Protein AF-A0A023B7B2-F1 (afdb_monomer)

Foldseek 3Di:
DDDDDDDDDDDDPDDPDDDLVVVVVVVVVVVVVVVVVVVVPPDDDDPPPPPPPVPPPVQLVVLLVLLVVVCVVVVVCVPDDSVNSSVLSVQQVVLLVVLLSVCVVVVNSVCSSVLSNCSSDQAEAEDEPDPVCPDPVNLVVSLVVQVSNLSSQCSRNVNPDQGYKYDYDPDRDIDGRDRDSVVSCVSPVD

Solvent-accessible surface area (backbone atoms only — not comparable to full-atom values): 11577 Å² total; per-residue (Å²): 138,84,85,82,82,81,82,82,80,82,75,82,86,73,88,90,76,86,57,70,66,57,54,52,51,49,52,53,47,50,54,51,53,52,55,55,54,58,69,70,58,83,81,75,81,92,72,84,72,76,78,72,58,96,53,55,67,73,48,41,51,54,46,38,52,53,44,50,49,51,32,62,78,66,69,35,57,90,83,43,50,72,70,57,45,50,54,49,31,69,70,32,53,83,29,44,65,58,39,37,52,52,23,47,77,71,76,41,45,88,47,37,67,61,61,58,46,52,78,81,50,89,66,70,46,80,39,79,70,49,83,88,40,73,45,67,70,52,45,52,52,51,46,50,54,53,48,52,53,40,52,50,46,29,35,54,44,77,67,71,48,81,34,44,28,40,39,37,73,82,48,95,54,70,49,70,55,40,79,50,73,65,51,49,52,65,70,65,74,114

Sequence (190 aa):
MKFFRKKSTKVPVAAQRCDSHAVVLEQNAHYRAKIQAMQSLGGCKQVETEVVNPFTDSLRHRLFEALWSAVKENHLERFYNGERVEQLVEKHAPFYPAVQSLCRAWNVEHLTSDFFKLVLYDVVFLCSDGPTMATEERIDDAKASIQYLMEVRKQIYGGSAGGVKVRFVNSSYEHDNMQTSQDVECLFAK

Organism: Gregarina niphandrodes (NCBI:txid110365)

Radius of gyration: 22.96 Å; Cα contacts 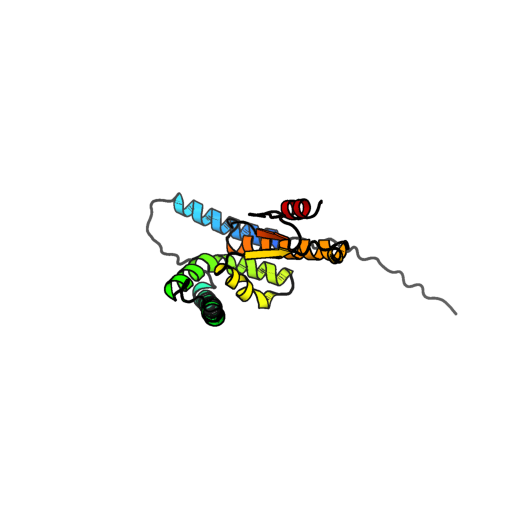(8 Å, |Δi|>4): 140; chains: 1; bounding box: 38×74×69 Å

Structure (mmCIF, N/CA/C/O backbone):
data_AF-A0A023B7B2-F1
#
_entry.id   AF-A0A023B7B2-F1
#
loop_
_atom_site.group_PDB
_atom_site.id
_atom_site.type_symbol
_atom_site.label_atom_id
_atom_site.label_alt_id
_atom_site.label_comp_id
_atom_site.label_asym_id
_atom_site.label_entity_id
_atom_site.label_seq_id
_atom_site.pdbx_PDB_ins_code
_atom_site.Cartn_x
_atom_site.Cartn_y
_atom_site.Cartn_z
_atom_site.occupancy
_atom_site.B_iso_or_equiv
_atom_site.auth_seq_id
_atom_site.auth_comp_id
_atom_site.auth_asym_id
_atom_site.auth_atom_id
_atom_site.pdbx_PDB_model_num
ATOM 1 N N . MET A 1 1 ? 15.330 59.376 -28.183 1.00 39.50 1 MET A N 1
ATOM 2 C CA . MET A 1 1 ? 14.800 58.162 -27.521 1.00 39.50 1 MET A CA 1
ATOM 3 C C . MET A 1 1 ? 15.824 57.674 -26.504 1.00 39.50 1 MET A C 1
ATOM 5 O O . MET A 1 1 ? 16.928 57.338 -26.904 1.00 39.50 1 MET A O 1
ATOM 9 N N . LYS A 1 2 ? 15.523 57.731 -25.199 1.00 34.56 2 LYS A N 1
ATOM 10 C CA . LYS A 1 2 ? 16.427 57.283 -24.122 1.00 34.56 2 LYS A CA 1
ATOM 11 C C . LYS A 1 2 ? 15.886 55.979 -23.527 1.00 34.56 2 LYS A C 1
ATOM 13 O O . LYS A 1 2 ? 14.752 55.944 -23.061 1.00 34.56 2 LYS A O 1
ATOM 18 N N . PHE A 1 3 ? 16.698 54.928 -23.582 1.00 31.75 3 PHE A N 1
AT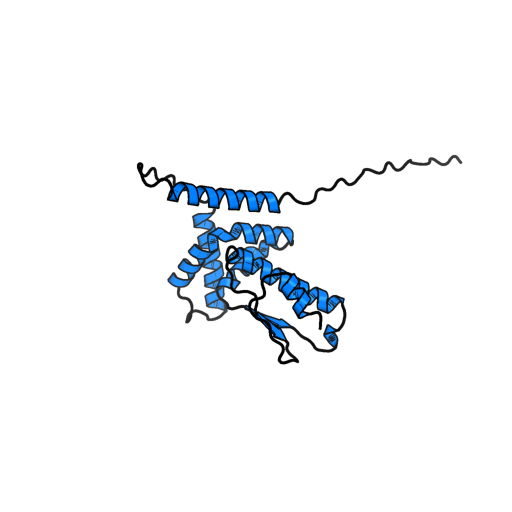OM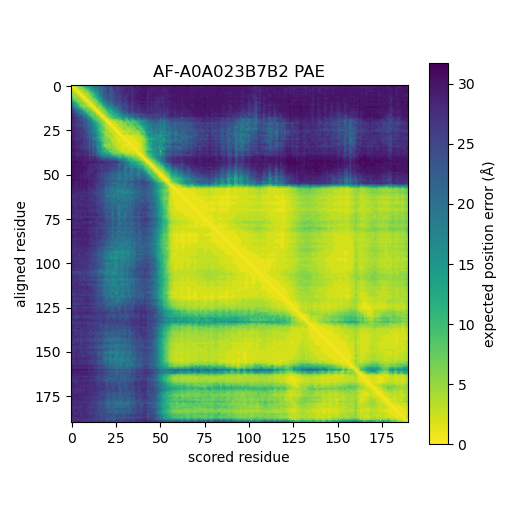 19 C CA . PHE A 1 3 ? 16.429 53.603 -23.025 1.00 31.75 3 PHE A CA 1
ATOM 20 C C . PHE A 1 3 ? 16.524 53.627 -21.491 1.00 31.75 3 PHE A C 1
ATOM 22 O O . PHE A 1 3 ? 17.558 54.014 -20.947 1.00 31.75 3 PHE A O 1
ATOM 29 N N . PHE A 1 4 ? 15.486 53.163 -20.790 1.00 39.69 4 PHE A N 1
ATOM 30 C CA . PHE A 1 4 ? 15.562 52.840 -19.362 1.00 39.69 4 PHE A CA 1
ATOM 31 C C . PHE A 1 4 ? 15.930 51.362 -19.185 1.00 39.69 4 PHE A C 1
ATOM 33 O O . PHE A 1 4 ? 15.159 50.461 -19.507 1.00 39.69 4 PHE A O 1
ATOM 40 N N . ARG A 1 5 ? 17.131 51.120 -18.654 1.00 37.28 5 ARG A N 1
ATOM 41 C CA . ARG A 1 5 ? 17.643 49.808 -18.237 1.00 37.28 5 ARG A CA 1
ATOM 42 C C . ARG A 1 5 ? 17.129 49.529 -16.814 1.00 37.28 5 ARG A C 1
ATOM 44 O O . ARG A 1 5 ? 17.620 50.138 -15.866 1.00 37.28 5 ARG A O 1
ATOM 51 N N . LYS A 1 6 ? 16.151 48.633 -16.634 1.00 40.88 6 LYS A N 1
ATOM 52 C CA . LYS A 1 6 ? 15.801 48.105 -15.298 1.00 40.88 6 LYS A CA 1
ATOM 53 C C . LYS A 1 6 ? 16.894 47.125 -14.857 1.00 40.88 6 LYS A C 1
ATOM 55 O O . LYS A 1 6 ? 17.156 46.140 -15.541 1.00 40.88 6 LYS A O 1
ATOM 60 N N . LYS A 1 7 ? 17.545 47.401 -13.724 1.00 37.12 7 LYS A N 1
ATOM 61 C CA . LYS A 1 7 ? 18.436 46.448 -13.049 1.00 37.12 7 LYS A CA 1
ATOM 62 C C . LYS A 1 7 ? 17.573 45.361 -12.402 1.00 37.12 7 LYS A C 1
ATOM 64 O O . LYS A 1 7 ? 16.762 45.663 -11.535 1.00 37.12 7 LYS A O 1
ATOM 69 N N . SER A 1 8 ? 17.752 44.117 -12.840 1.00 38.91 8 SER A N 1
ATOM 70 C CA . SER A 1 8 ? 17.185 42.925 -12.209 1.00 38.91 8 SER A CA 1
ATOM 71 C C . SER A 1 8 ? 18.006 42.582 -10.967 1.00 38.91 8 SER A C 1
ATOM 73 O O . SER A 1 8 ? 19.112 42.054 -11.076 1.00 38.91 8 SER A O 1
ATOM 75 N N . THR A 1 9 ? 17.491 42.898 -9.783 1.00 36.03 9 THR A N 1
ATOM 76 C CA . THR A 1 9 ? 18.008 42.376 -8.515 1.00 36.03 9 THR A CA 1
ATOM 77 C C . THR A 1 9 ? 17.632 40.901 -8.403 1.00 36.03 9 THR A C 1
ATOM 79 O O . THR A 1 9 ? 16.460 40.565 -8.258 1.00 36.03 9 THR A O 1
ATOM 82 N N . LYS A 1 10 ? 18.632 40.016 -8.501 1.00 36.25 10 LYS A N 1
ATOM 83 C CA . LYS A 1 10 ? 18.503 38.603 -8.130 1.00 36.25 10 LYS A CA 1
ATOM 84 C C . LYS A 1 10 ? 18.195 38.528 -6.632 1.00 36.25 10 LYS A C 1
ATOM 86 O O . LYS A 1 10 ? 19.008 38.974 -5.828 1.00 36.25 10 LYS A O 1
ATOM 91 N N . VAL A 1 11 ? 17.048 37.960 -6.276 1.00 38.47 11 VAL A N 1
ATOM 92 C CA . VAL A 1 11 ? 16.793 37.463 -4.920 1.00 38.47 11 VAL A CA 1
ATOM 93 C C . VAL A 1 11 ? 17.391 36.054 -4.850 1.00 38.47 11 VAL A C 1
ATOM 95 O O . VAL A 1 11 ? 17.115 35.253 -5.747 1.00 38.47 11 VAL A O 1
ATOM 98 N N . PRO A 1 12 ? 18.236 35.729 -3.859 1.00 34.47 12 PRO A N 1
ATOM 99 C CA . PRO A 1 12 ? 18.695 34.363 -3.671 1.00 34.47 12 PRO A CA 1
ATOM 100 C C . PRO A 1 12 ? 17.528 33.511 -3.158 1.00 34.47 12 PRO A C 1
ATOM 102 O O . PRO A 1 12 ? 16.941 33.808 -2.119 1.00 34.47 12 PRO A O 1
ATOM 105 N N . VAL A 1 13 ? 17.196 32.450 -3.895 1.00 37.78 13 VAL A N 1
ATOM 106 C CA . VAL A 1 13 ? 16.314 31.372 -3.431 1.00 37.78 13 VAL A CA 1
ATOM 107 C C . VAL A 1 13 ? 17.108 30.581 -2.395 1.00 37.78 13 VAL A C 1
ATOM 109 O O . VAL A 1 13 ? 17.877 29.682 -2.731 1.00 37.78 13 VAL A O 1
ATOM 112 N N . ALA A 1 14 ? 17.000 30.997 -1.135 1.00 34.41 14 ALA A N 1
ATOM 113 C CA . ALA A 1 14 ? 17.497 30.229 -0.009 1.00 34.41 14 ALA A CA 1
ATOM 114 C C . ALA A 1 14 ? 16.617 28.986 0.166 1.00 34.41 14 ALA A C 1
ATOM 116 O O . ALA A 1 14 ? 15.391 29.047 0.083 1.00 34.41 14 ALA A O 1
ATOM 117 N N . ALA A 1 15 ? 17.288 27.856 0.358 1.00 41.66 15 ALA A N 1
ATOM 118 C CA . ALA A 1 15 ? 16.719 26.541 0.560 1.00 41.66 15 ALA A CA 1
ATOM 119 C C . ALA A 1 15 ? 15.640 26.541 1.652 1.00 41.66 15 ALA A C 1
ATOM 121 O O . ALA A 1 15 ? 15.927 26.751 2.825 1.00 41.66 15 ALA A O 1
ATOM 122 N N . GLN A 1 16 ? 14.409 26.235 1.255 1.00 39.19 16 GLN A N 1
ATOM 123 C CA . GLN A 1 16 ? 13.332 25.849 2.158 1.00 39.19 16 GLN A CA 1
ATOM 124 C C . GLN A 1 16 ? 12.989 24.395 1.832 1.00 39.19 16 GLN A C 1
ATOM 126 O O . GLN A 1 16 ? 11.983 24.073 1.207 1.00 39.19 16 GLN A O 1
ATOM 131 N N . ARG A 1 17 ? 13.940 23.512 2.144 1.00 40.72 17 ARG A N 1
ATOM 132 C CA . ARG A 1 17 ? 13.806 22.061 2.027 1.00 40.72 17 ARG A CA 1
ATOM 133 C C . ARG A 1 17 ? 14.048 21.475 3.414 1.00 40.72 17 ARG A C 1
ATOM 135 O O . ARG A 1 17 ? 15.100 21.720 3.991 1.00 40.72 17 ARG A O 1
ATOM 142 N N . CYS A 1 18 ? 13.085 20.665 3.849 1.00 45.22 18 CYS A N 1
ATOM 143 C CA . CYS A 1 18 ? 13.176 19.682 4.930 1.00 45.22 18 CYS A CA 1
ATOM 144 C C . CYS A 1 18 ? 13.019 20.180 6.377 1.00 45.22 18 CYS A C 1
ATOM 146 O O . CYS A 1 18 ? 13.986 20.178 7.120 1.00 45.22 18 CYS A O 1
ATOM 148 N N . ASP A 1 19 ? 11.771 20.403 6.808 1.00 45.69 19 ASP A N 1
ATOM 149 C CA . ASP A 1 19 ? 11.395 20.307 8.236 1.00 45.69 19 ASP A CA 1
ATOM 150 C C . ASP A 1 19 ? 10.280 19.274 8.498 1.00 45.69 19 ASP A C 1
ATOM 152 O O . ASP A 1 19 ? 10.139 18.761 9.603 1.00 45.69 19 ASP A O 1
ATOM 156 N N . SER A 1 20 ? 9.515 18.867 7.481 1.00 45.34 20 SER A N 1
ATOM 157 C CA . SER A 1 20 ? 8.349 17.981 7.649 1.00 45.34 20 SER A CA 1
ATOM 158 C C . SER A 1 20 ? 8.723 16.581 8.150 1.00 45.34 20 SER A C 1
ATOM 160 O O . SER A 1 20 ? 8.032 16.007 8.985 1.00 45.34 20 SER A O 1
ATOM 162 N N . HIS A 1 21 ? 9.838 16.031 7.663 1.00 40.94 21 HIS A N 1
ATOM 163 C CA . HIS A 1 21 ? 10.322 14.708 8.064 1.00 40.94 21 HIS A CA 1
ATOM 164 C C . HIS A 1 21 ? 10.965 14.731 9.459 1.00 40.94 21 HIS A C 1
ATOM 166 O O . HIS A 1 21 ? 10.815 13.776 10.217 1.00 40.94 21 HIS A O 1
ATOM 172 N N . ALA A 1 22 ? 11.624 15.838 9.823 1.00 42.00 22 ALA A N 1
ATOM 173 C CA . ALA A 1 22 ? 12.188 16.033 11.157 1.00 42.00 22 ALA A CA 1
ATOM 174 C C . ALA A 1 22 ? 11.076 16.113 12.211 1.00 42.00 22 ALA A C 1
ATOM 176 O O . ALA A 1 22 ? 11.133 15.391 13.198 1.00 42.00 22 ALA A O 1
ATOM 177 N N . VAL A 1 23 ? 10.009 16.872 11.937 1.00 46.53 23 VAL A N 1
ATOM 178 C CA . VAL A 1 23 ? 8.846 16.993 12.833 1.00 46.53 23 VAL A CA 1
ATOM 179 C C . VAL A 1 23 ? 8.128 15.649 13.029 1.00 46.53 23 VAL A C 1
ATOM 181 O O . VAL A 1 23 ? 7.758 15.303 14.149 1.00 46.53 23 VAL A O 1
ATOM 184 N N . VAL A 1 24 ? 7.973 14.847 11.968 1.00 49.16 24 VAL A N 1
ATOM 185 C CA . VAL A 1 24 ? 7.343 13.513 12.052 1.00 49.16 24 VAL A CA 1
ATOM 186 C C . VAL A 1 24 ? 8.222 12.519 12.818 1.00 49.16 24 VAL A C 1
ATOM 188 O O . VAL A 1 24 ? 7.719 11.744 13.633 1.00 49.16 24 VAL A O 1
ATOM 191 N N . LEU A 1 25 ? 9.538 12.536 12.592 1.00 43.88 25 LEU A N 1
ATOM 192 C CA . LEU A 1 25 ? 10.478 11.704 13.344 1.00 43.88 25 LEU A CA 1
ATOM 193 C C . LEU A 1 25 ? 10.543 12.109 14.818 1.00 43.88 25 LEU A C 1
ATOM 195 O O . LEU A 1 25 ? 10.600 11.232 15.675 1.00 43.88 25 LEU A O 1
ATOM 199 N N . GLU A 1 26 ? 10.490 13.406 15.116 1.00 51.97 26 GLU A N 1
ATOM 200 C CA . GLU A 1 26 ? 10.530 13.941 16.476 1.00 51.97 26 GLU A CA 1
ATOM 201 C C . GLU A 1 26 ? 9.247 13.612 17.249 1.00 51.97 26 GLU A C 1
ATOM 203 O O . GLU A 1 26 ? 9.322 13.144 18.385 1.00 51.97 26 GLU A O 1
ATOM 208 N N . GLN A 1 27 ? 8.073 13.719 16.617 1.00 50.91 27 GLN A N 1
ATOM 209 C CA . GLN A 1 27 ? 6.813 13.263 17.211 1.00 50.91 27 GLN A CA 1
ATOM 210 C C . GLN A 1 27 ? 6.828 11.751 17.466 1.00 50.91 27 GLN A C 1
ATOM 212 O O . GLN A 1 27 ? 6.514 11.306 18.569 1.00 50.91 27 GLN A O 1
ATOM 217 N N . ASN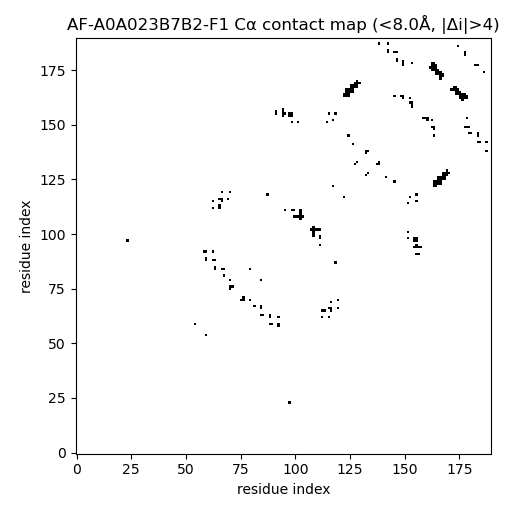 A 1 28 ? 7.281 10.947 16.500 1.00 55.50 28 ASN A N 1
ATOM 218 C CA . ASN A 1 28 ? 7.391 9.496 16.669 1.00 55.50 28 ASN A CA 1
ATOM 219 C C . ASN A 1 28 ? 8.410 9.098 17.751 1.00 55.50 28 ASN A C 1
ATOM 221 O O . ASN A 1 28 ? 8.173 8.152 18.506 1.00 55.50 28 ASN A O 1
ATOM 225 N N . ALA A 1 29 ? 9.526 9.820 17.862 1.00 53.66 29 ALA A N 1
ATOM 226 C CA . ALA A 1 29 ? 10.521 9.625 18.911 1.00 53.66 29 ALA A CA 1
ATOM 227 C C . ALA A 1 29 ? 9.973 10.022 20.289 1.00 53.66 29 ALA A C 1
ATOM 229 O O . ALA A 1 29 ? 10.172 9.286 21.255 1.00 53.66 29 ALA A O 1
ATOM 230 N N . HIS A 1 30 ? 9.217 11.119 20.370 1.00 53.91 30 HIS A N 1
ATOM 231 C CA . HIS A 1 30 ? 8.539 11.551 21.589 1.00 53.91 30 HIS A CA 1
ATOM 232 C C . HIS A 1 30 ? 7.549 10.490 22.088 1.00 53.91 30 HIS A C 1
ATOM 234 O O . HIS A 1 30 ? 7.568 10.130 23.268 1.00 53.91 30 HIS A O 1
ATOM 240 N N . TYR A 1 31 ? 6.742 9.913 21.191 1.00 55.66 31 TYR A N 1
ATOM 241 C CA . TYR A 1 31 ? 5.819 8.835 21.552 1.00 55.66 31 TYR A CA 1
ATOM 242 C C . TYR A 1 31 ? 6.555 7.574 22.026 1.00 55.66 31 TYR A C 1
ATOM 244 O O . TYR A 1 31 ? 6.176 6.994 23.043 1.00 55.66 31 TYR A O 1
ATOM 252 N N . ARG A 1 32 ? 7.649 7.183 21.360 1.00 62.34 32 ARG A N 1
ATOM 253 C CA . ARG A 1 32 ? 8.467 6.023 21.762 1.00 62.34 32 ARG A CA 1
ATOM 254 C C . ARG A 1 32 ? 9.136 6.220 23.124 1.00 62.34 32 ARG A C 1
ATOM 256 O O . ARG A 1 32 ? 9.050 5.332 23.968 1.00 62.34 32 ARG A O 1
ATOM 263 N N . ALA A 1 33 ? 9.739 7.384 23.363 1.00 63.28 33 ALA A N 1
ATOM 264 C CA . ALA A 1 33 ? 10.395 7.707 24.630 1.00 63.28 33 ALA A CA 1
ATOM 265 C C . ALA A 1 33 ? 9.401 7.727 25.800 1.00 63.28 33 ALA A C 1
ATOM 267 O O . ALA A 1 33 ? 9.701 7.224 26.882 1.00 63.28 33 ALA A O 1
ATOM 268 N N . LYS A 1 34 ? 8.185 8.239 25.573 1.00 58.28 34 LYS A N 1
ATOM 269 C CA . LYS A 1 34 ? 7.120 8.256 26.582 1.00 58.28 34 LYS A CA 1
ATOM 270 C C . LYS A 1 34 ? 6.655 6.843 26.949 1.00 58.28 34 LYS A C 1
ATOM 272 O O . LYS A 1 34 ? 6.487 6.553 28.128 1.00 58.28 34 LYS A O 1
ATOM 277 N N . ILE A 1 35 ? 6.513 5.948 25.968 1.00 57.44 35 ILE A N 1
ATOM 278 C CA . ILE A 1 35 ? 6.166 4.532 26.198 1.00 57.44 35 ILE A CA 1
ATOM 279 C C . ILE A 1 35 ? 7.258 3.828 27.015 1.00 57.44 35 ILE A C 1
ATOM 281 O O . ILE A 1 35 ? 6.958 3.131 27.982 1.00 57.44 35 ILE A O 1
ATOM 285 N N . GLN A 1 36 ? 8.525 4.062 26.674 1.00 64.25 36 GLN A N 1
ATOM 286 C CA . GLN A 1 36 ? 9.669 3.432 27.334 1.00 64.25 36 GLN A CA 1
ATOM 287 C C . GLN A 1 36 ? 9.877 3.944 28.773 1.00 64.25 36 GLN A C 1
ATOM 289 O O . GLN A 1 36 ? 10.217 3.165 29.661 1.00 64.25 36 GLN A O 1
ATOM 294 N N . ALA A 1 37 ? 9.600 5.229 29.028 1.00 60.25 37 ALA A N 1
ATOM 295 C CA . ALA A 1 37 ? 9.638 5.828 30.364 1.00 60.25 37 ALA A CA 1
ATOM 296 C C . ALA A 1 37 ? 8.499 5.340 31.280 1.00 60.25 37 ALA A C 1
ATOM 298 O O . ALA A 1 37 ? 8.678 5.226 32.489 1.00 60.25 37 ALA A O 1
ATOM 299 N N . MET A 1 38 ? 7.332 5.013 30.719 1.00 53.59 38 MET A N 1
ATOM 300 C CA . MET A 1 38 ? 6.225 4.432 31.490 1.00 53.59 38 MET A CA 1
ATOM 301 C C . MET A 1 38 ? 6.482 2.964 31.856 1.00 53.59 38 MET A C 1
ATOM 303 O O . MET A 1 38 ? 6.051 2.514 32.912 1.00 53.59 38 MET A O 1
ATOM 307 N N . GLN A 1 39 ? 7.225 2.228 31.025 1.00 56.75 39 GLN A N 1
ATOM 308 C CA . GLN A 1 39 ? 7.601 0.836 31.297 1.00 56.75 39 GLN A CA 1
ATOM 309 C C . GLN A 1 39 ? 8.701 0.702 32.363 1.00 56.75 39 GLN A C 1
ATOM 311 O O . GLN A 1 39 ? 8.793 -0.341 33.007 1.00 56.75 39 GLN A O 1
ATOM 316 N N . SER A 1 40 ? 9.517 1.741 32.580 1.00 52.50 40 SER A N 1
ATOM 317 C CA . SER A 1 40 ? 10.570 1.753 33.607 1.00 52.50 40 SER A CA 1
ATOM 318 C C . SER A 1 40 ? 10.111 2.286 34.971 1.00 52.50 40 SER A C 1
ATOM 320 O O . SER A 1 40 ? 10.774 2.035 35.976 1.00 52.50 40 SER A O 1
ATOM 322 N N . LEU A 1 41 ? 8.961 2.965 35.040 1.00 49.81 41 LEU A N 1
ATOM 323 C CA . LEU A 1 41 ? 8.360 3.492 36.272 1.00 49.81 41 LEU A CA 1
ATOM 324 C C . LEU A 1 41 ? 7.256 2.561 36.796 1.00 49.81 41 LEU A C 1
ATOM 326 O O . LEU A 1 41 ? 6.104 2.947 36.994 1.00 49.81 41 LEU A O 1
ATOM 330 N N . GLY A 1 42 ? 7.624 1.305 37.042 1.00 50.88 42 GLY A N 1
ATOM 331 C CA . GLY A 1 42 ? 6.797 0.363 37.787 1.00 50.88 42 GLY A CA 1
ATOM 332 C C . GLY A 1 42 ? 6.704 0.764 39.260 1.00 50.88 42 GLY A C 1
ATOM 333 O O . GLY A 1 42 ? 7.486 0.290 40.077 1.00 50.88 42 GLY A O 1
ATOM 334 N N . GLY A 1 43 ? 5.739 1.625 39.596 1.00 48.22 43 GLY A N 1
ATOM 335 C CA . GLY A 1 43 ? 5.286 1.811 40.975 1.00 48.22 43 GLY A CA 1
ATOM 336 C C . GLY A 1 43 ? 4.985 3.248 41.386 1.00 48.22 43 GLY A C 1
ATOM 337 O O . GLY A 1 43 ? 5.741 3.816 42.160 1.00 48.22 43 GLY A O 1
ATOM 338 N N . CYS A 1 44 ? 3.855 3.817 40.952 1.00 32.00 44 CYS A N 1
ATOM 339 C CA . CYS A 1 44 ? 3.027 4.684 41.803 1.00 32.00 44 CYS A CA 1
ATOM 340 C C . CYS A 1 44 ? 1.711 5.040 41.097 1.00 32.00 44 CYS A C 1
ATOM 342 O O . CYS A 1 44 ? 1.736 5.495 39.963 1.00 32.00 44 CYS A O 1
ATOM 344 N N . LYS A 1 45 ? 0.592 4.812 41.801 1.00 38.94 45 LYS A N 1
ATOM 345 C CA . LYS A 1 45 ? -0.799 5.251 41.564 1.00 38.94 45 LYS A CA 1
ATOM 346 C C . LYS A 1 45 ? -1.195 5.613 40.123 1.00 38.94 45 LYS A C 1
ATOM 348 O O . LYS A 1 45 ? -0.832 6.665 39.608 1.00 38.94 45 LYS A O 1
ATOM 353 N N . GLN A 1 46 ? -2.068 4.775 39.561 1.00 35.75 46 GLN A N 1
ATOM 354 C CA . GLN A 1 46 ? -2.834 5.036 38.344 1.00 35.75 46 GLN A CA 1
ATOM 355 C C . GLN A 1 46 ? -3.577 6.375 38.457 1.00 35.75 46 GLN A C 1
ATOM 357 O O . GLN A 1 46 ? -4.646 6.469 39.053 1.00 35.75 46 GLN A O 1
ATOM 362 N N . VAL A 1 47 ? -2.988 7.422 37.892 1.00 39.28 47 VAL A N 1
ATOM 363 C CA . VAL A 1 47 ? -3.744 8.536 37.338 1.00 39.28 47 VAL A CA 1
ATOM 364 C C . VAL A 1 47 ? -3.880 8.174 35.870 1.00 39.28 47 VAL A C 1
ATOM 366 O O . VAL A 1 47 ? -2.919 8.317 35.112 1.00 39.28 47 VAL A O 1
ATOM 369 N N . GLU A 1 48 ? -5.033 7.620 35.495 1.00 40.31 48 GLU A N 1
ATOM 370 C CA . GLU A 1 48 ? -5.438 7.474 34.097 1.00 40.31 48 GLU A CA 1
ATOM 371 C C . GLU A 1 48 ? -5.492 8.875 33.484 1.00 40.31 48 GLU A C 1
ATOM 373 O O . GLU A 1 48 ? -6.513 9.553 33.455 1.00 40.31 48 GLU A O 1
ATOM 378 N N . THR A 1 49 ? -4.341 9.359 33.032 1.00 39.72 49 THR A N 1
ATOM 379 C CA . THR A 1 49 ? -4.314 10.371 31.992 1.00 39.72 49 THR A CA 1
ATOM 380 C C . THR A 1 49 ? -4.643 9.607 30.727 1.00 39.72 49 THR A C 1
ATOM 382 O O . THR A 1 49 ? -3.754 9.030 30.101 1.00 39.72 49 THR A O 1
ATOM 385 N N . GLU A 1 50 ? -5.937 9.536 30.398 1.00 42.47 50 GLU A N 1
ATOM 386 C CA . GLU A 1 50 ? -6.379 9.166 29.059 1.00 42.47 50 GLU A CA 1
ATOM 387 C C . GLU A 1 50 ? -5.567 10.015 28.081 1.00 42.47 50 GLU A C 1
ATOM 389 O O . GLU A 1 50 ? -5.758 11.225 27.936 1.00 42.47 50 GLU A O 1
ATOM 394 N N . VAL A 1 51 ? -4.590 9.384 27.434 1.00 44.19 51 VAL A N 1
ATOM 395 C CA . VAL A 1 51 ? -3.969 9.930 26.239 1.00 44.19 51 VAL A CA 1
ATOM 396 C C . VAL A 1 51 ? -5.048 9.804 25.173 1.00 44.19 51 VAL A C 1
ATOM 398 O O . VAL A 1 51 ? -5.064 8.849 24.401 1.00 44.19 51 VAL A O 1
ATOM 401 N N . VAL A 1 52 ? -6.004 10.733 25.187 1.00 44.84 52 VAL A N 1
ATOM 402 C CA . VAL A 1 52 ? -7.004 10.861 24.136 1.00 44.84 52 VAL A CA 1
ATOM 403 C C . VAL A 1 52 ? -6.223 11.262 22.896 1.00 44.84 52 VAL A C 1
ATOM 405 O O . VAL A 1 52 ? -5.866 12.424 22.702 1.00 44.84 52 VAL A O 1
ATOM 408 N N . ASN A 1 53 ? -5.855 10.271 22.087 1.00 52.22 53 ASN A N 1
ATOM 409 C CA . ASN A 1 53 ? -5.373 10.531 20.745 1.00 52.22 53 ASN A CA 1
ATOM 410 C C . ASN A 1 53 ? -6.523 11.288 20.048 1.00 52.22 53 ASN A C 1
ATOM 412 O O . ASN A 1 53 ? -7.620 10.749 19.950 1.00 52.22 53 ASN A O 1
ATOM 416 N N . PRO A 1 54 ? -6.324 12.544 19.612 1.00 46.88 54 PRO A N 1
ATOM 417 C CA . PRO A 1 54 ? -7.414 13.454 19.235 1.00 46.88 54 PRO A CA 1
ATOM 418 C C . PRO A 1 54 ? -8.211 13.003 17.999 1.00 46.88 54 PRO A C 1
ATOM 420 O O . PRO A 1 54 ? -9.141 13.682 17.569 1.00 46.88 54 PRO A O 1
ATOM 423 N N . PHE A 1 55 ? -7.852 11.858 17.423 1.00 55.88 55 PHE A N 1
ATOM 424 C CA . PHE A 1 55 ? -8.489 11.253 16.267 1.00 55.88 55 PHE A CA 1
ATOM 425 C C . PHE A 1 55 ? -9.272 9.980 16.592 1.00 55.88 55 PHE A C 1
ATOM 427 O O . PHE A 1 55 ? -9.832 9.388 15.680 1.00 55.88 55 PHE A O 1
ATOM 434 N N . THR A 1 56 ? -9.327 9.529 17.844 1.00 64.06 56 THR A N 1
ATOM 435 C CA . THR A 1 56 ? -9.595 8.121 18.149 1.00 64.06 56 THR A CA 1
ATOM 436 C C . THR A 1 56 ? -10.926 7.585 17.644 1.00 64.06 56 THR A C 1
ATOM 438 O O . THR A 1 56 ? -10.913 6.631 16.877 1.00 64.06 56 THR A O 1
ATOM 441 N N . ASP A 1 57 ? -12.068 8.189 17.954 1.00 72.44 57 ASP A N 1
ATOM 442 C CA . ASP A 1 57 ? -13.334 7.510 17.629 1.00 72.44 57 ASP A CA 1
ATOM 443 C C . ASP A 1 57 ? -13.830 7.808 16.212 1.00 72.44 57 ASP A C 1
ATOM 445 O O . ASP A 1 57 ? -14.248 6.904 15.489 1.00 72.44 57 ASP A O 1
ATOM 449 N N . SER A 1 58 ? -13.687 9.052 15.747 1.00 85.75 58 SER A N 1
ATOM 450 C CA . SER A 1 58 ? -14.136 9.437 14.403 1.00 85.75 58 SER A CA 1
ATOM 451 C C . SER A 1 58 ? -13.230 8.908 13.289 1.00 85.75 58 SER A C 1
ATOM 453 O O . SER A 1 58 ? -13.703 8.634 12.186 1.00 85.75 58 SER A O 1
ATOM 455 N N . LEU A 1 59 ? -11.921 8.762 13.528 1.00 89.00 59 LEU A N 1
ATOM 456 C CA . LEU A 1 59 ? -11.020 8.147 12.554 1.00 89.00 59 LEU A CA 1
ATOM 457 C C . LEU A 1 59 ? -11.236 6.644 12.489 1.00 89.00 59 LEU A C 1
ATOM 459 O O . LEU A 1 59 ? -11.328 6.110 11.388 1.00 89.00 59 LEU A O 1
ATOM 463 N N . ARG A 1 60 ? -11.314 5.974 13.644 1.00 91.25 60 ARG A N 1
ATOM 464 C CA . ARG A 1 60 ? -11.521 4.526 13.683 1.00 91.25 60 ARG A CA 1
ATOM 465 C C . ARG A 1 60 ? -12.829 4.139 13.029 1.00 91.25 60 ARG A C 1
ATOM 467 O O . ARG A 1 60 ? -12.824 3.239 12.202 1.00 91.25 60 ARG A O 1
ATOM 474 N N . HIS A 1 61 ? -13.900 4.881 13.296 1.00 92.31 61 HIS A N 1
ATOM 475 C CA . HIS A 1 61 ? -15.166 4.662 12.611 1.00 92.31 61 HIS A CA 1
ATOM 476 C C . HIS A 1 61 ? -15.031 4.830 11.088 1.00 92.31 61 HIS A C 1
ATOM 478 O O . HIS A 1 61 ? -15.403 3.934 10.340 1.00 92.31 61 HIS A O 1
ATOM 484 N N . ARG A 1 62 ? -14.402 5.911 10.602 1.00 92.00 62 ARG A N 1
ATOM 485 C CA . ARG A 1 62 ? -14.182 6.104 9.153 1.00 92.00 62 ARG A CA 1
ATOM 486 C C . ARG A 1 62 ? -13.322 5.011 8.520 1.00 92.00 62 ARG A C 1
ATOM 488 O O . ARG A 1 62 ? -13.600 4.592 7.401 1.00 92.00 62 ARG A O 1
ATOM 495 N N . LEU A 1 63 ? -12.279 4.563 9.214 1.00 94.38 63 LEU A N 1
ATOM 496 C CA . LEU A 1 63 ? -11.436 3.460 8.759 1.00 94.38 63 LEU A CA 1
ATOM 497 C C . LEU A 1 63 ? -12.208 2.146 8.731 1.00 94.38 63 LEU A C 1
ATOM 499 O O . LEU A 1 63 ? -12.084 1.404 7.762 1.00 94.38 63 LEU A O 1
ATOM 503 N N . PHE A 1 64 ? -13.023 1.880 9.751 1.00 96.12 64 PHE A N 1
ATOM 504 C CA . PHE A 1 64 ? -13.893 0.714 9.784 1.00 96.12 64 PHE A CA 1
ATOM 505 C C . PHE A 1 64 ? -14.833 0.708 8.582 1.00 96.12 64 PHE A C 1
ATOM 507 O O . PHE A 1 64 ? -14.831 -0.264 7.837 1.00 96.12 64 PHE A O 1
ATOM 514 N N . GLU A 1 65 ? -15.548 1.806 8.328 1.00 95.75 65 GLU A N 1
ATOM 515 C CA . GLU A 1 65 ? -16.441 1.923 7.169 1.00 95.75 65 GLU A CA 1
ATOM 516 C C . GLU A 1 65 ? -15.685 1.721 5.846 1.00 95.75 65 GLU A C 1
ATOM 518 O O . GLU A 1 65 ? -16.128 0.962 4.984 1.00 95.75 65 GLU A O 1
ATOM 523 N N . ALA A 1 66 ? -14.501 2.325 5.691 1.00 95.81 66 ALA A N 1
ATOM 524 C CA . ALA A 1 66 ? -13.693 2.181 4.480 1.00 95.81 66 ALA A CA 1
ATOM 525 C C . ALA A 1 66 ? -13.227 0.734 4.241 1.00 95.81 66 ALA A C 1
ATOM 527 O O . ALA A 1 66 ? -13.270 0.247 3.106 1.00 95.81 66 ALA A O 1
ATOM 528 N N . LEU A 1 67 ? -12.782 0.042 5.294 1.00 97.31 67 LEU A N 1
ATOM 529 C CA . LEU A 1 67 ? -12.354 -1.355 5.212 1.00 97.31 67 LEU A CA 1
ATOM 530 C C . LEU A 1 67 ? -13.544 -2.296 5.033 1.00 97.31 67 LEU A C 1
ATOM 532 O O . LEU A 1 67 ? -13.469 -3.225 4.235 1.00 97.31 67 LEU A O 1
ATOM 536 N N . TRP A 1 68 ? -14.649 -2.053 5.733 1.00 97.50 68 TRP A N 1
ATOM 537 C CA . TRP A 1 68 ? -15.849 -2.874 5.640 1.00 97.50 68 TRP A CA 1
ATOM 538 C C . TRP A 1 68 ? -16.500 -2.769 4.261 1.00 97.50 68 TRP A C 1
ATOM 540 O O . TRP A 1 68 ? -16.837 -3.798 3.675 1.00 97.50 68 TRP A O 1
ATOM 550 N N . SER A 1 69 ? -16.578 -1.561 3.690 1.00 97.31 69 SER A N 1
ATOM 551 C CA . SER A 1 69 ? -17.017 -1.364 2.302 1.00 97.31 69 SER A CA 1
ATOM 552 C C . SER A 1 69 ? -16.129 -2.149 1.341 1.00 97.31 69 SER A C 1
ATOM 554 O O . SER A 1 69 ? -16.635 -2.916 0.528 1.00 97.31 69 SER A O 1
ATOM 556 N N . ALA A 1 70 ? -14.802 -2.076 1.505 1.00 97.69 70 ALA A N 1
ATOM 557 C CA . ALA A 1 70 ? -13.871 -2.838 0.675 1.00 97.69 70 ALA A CA 1
ATOM 558 C C . ALA A 1 70 ? -14.047 -4.360 0.828 1.00 97.69 70 ALA A C 1
ATOM 560 O O . ALA A 1 70 ? -13.979 -5.081 -0.166 1.00 97.69 70 ALA A O 1
ATOM 561 N N . VAL A 1 71 ? -14.313 -4.858 2.040 1.00 98.06 71 VAL A N 1
ATOM 562 C CA . VAL A 1 71 ? -14.618 -6.278 2.281 1.00 98.06 71 VAL A CA 1
ATOM 563 C C . VAL A 1 71 ? -15.878 -6.702 1.526 1.00 98.06 71 VAL A C 1
ATOM 565 O O . VAL A 1 71 ? -15.870 -7.760 0.899 1.00 98.06 71 VAL A O 1
ATOM 568 N N . LYS A 1 72 ? -16.935 -5.882 1.547 1.00 97.69 72 LYS A N 1
ATOM 569 C CA . LYS A 1 72 ? -18.198 -6.155 0.846 1.00 97.69 72 LYS A CA 1
ATOM 570 C C . LYS A 1 72 ? -18.070 -6.084 -0.668 1.00 97.69 72 LYS A C 1
ATOM 572 O O . LYS A 1 72 ? -18.524 -6.990 -1.360 1.00 97.69 72 LYS A O 1
ATOM 577 N N . GLU A 1 73 ? -17.429 -5.038 -1.170 1.00 97.50 73 GLU A N 1
ATOM 578 C CA . GLU A 1 73 ? -17.222 -4.808 -2.601 1.00 97.50 73 GLU A CA 1
ATOM 579 C C . GLU A 1 73 ? -16.362 -5.901 -3.247 1.00 97.50 73 GLU A C 1
ATOM 581 O O . GLU A 1 73 ? -16.617 -6.291 -4.381 1.00 97.50 73 GLU A O 1
ATOM 586 N N . ASN A 1 74 ? -15.363 -6.418 -2.522 1.00 97.25 74 ASN A N 1
ATOM 587 C CA . ASN A 1 74 ? -14.418 -7.416 -3.036 1.00 97.25 74 ASN A CA 1
ATOM 588 C C . ASN A 1 74 ? -14.744 -8.853 -2.586 1.00 97.25 74 ASN A C 1
ATOM 590 O O . ASN A 1 74 ? -13.933 -9.756 -2.788 1.00 97.25 74 ASN A O 1
ATOM 594 N N . HIS A 1 75 ? -15.915 -9.076 -1.979 1.00 97.19 75 HIS A N 1
ATOM 595 C CA . HIS A 1 75 ? -16.389 -10.387 -1.520 1.00 97.19 75 HIS A CA 1
ATOM 596 C C . HIS A 1 75 ? -15.411 -11.127 -0.584 1.00 97.19 75 HIS A C 1
ATOM 598 O O . HIS A 1 75 ? -15.178 -12.336 -0.701 1.00 97.19 75 HIS A O 1
ATOM 604 N N . LEU A 1 76 ? -14.805 -10.392 0.353 1.00 97.62 76 LEU A N 1
ATOM 605 C CA . LEU A 1 76 ? -13.789 -10.909 1.274 1.00 97.62 76 LEU A CA 1
ATOM 606 C C . LEU A 1 76 ? -14.361 -11.400 2.611 1.00 97.62 76 LEU A C 1
ATOM 608 O O . LEU A 1 76 ? -13.593 -11.693 3.530 1.00 97.62 76 LEU A O 1
ATOM 612 N N . GLU A 1 77 ? -15.684 -11.524 2.755 1.00 97.00 77 GLU A N 1
ATOM 613 C CA . GLU A 1 77 ? -16.325 -11.859 4.038 1.00 97.00 77 GLU A CA 1
ATOM 614 C C . GLU A 1 77 ? -15.890 -13.210 4.610 1.00 97.00 77 GLU A C 1
ATOM 616 O O . GLU A 1 77 ? -15.915 -13.423 5.821 1.00 97.00 77 GLU A O 1
ATOM 621 N N . ARG A 1 78 ? -15.450 -14.132 3.746 1.00 97.00 78 ARG A N 1
ATOM 622 C CA . ARG A 1 78 ? -14.888 -15.419 4.171 1.00 97.00 78 ARG A CA 1
ATOM 623 C C . ARG A 1 78 ? -13.594 -15.255 4.980 1.00 97.00 78 ARG A C 1
ATOM 625 O O . ARG A 1 78 ? -13.282 -16.109 5.808 1.00 97.00 78 ARG A O 1
ATOM 632 N N . PHE A 1 79 ? -12.832 -14.195 4.725 1.00 96.38 79 PHE A N 1
ATOM 633 C CA . PHE A 1 79 ? -11.554 -13.914 5.381 1.00 96.38 79 PHE A CA 1
ATOM 634 C C . PHE A 1 79 ? -11.707 -12.902 6.520 1.00 96.38 79 PHE A C 1
ATOM 636 O O . PHE A 1 79 ? -11.026 -13.026 7.543 1.00 96.38 79 PHE A O 1
ATOM 643 N N . TYR A 1 80 ? -12.631 -11.950 6.374 1.00 97.19 80 TYR A N 1
ATOM 644 C CA . TYR A 1 80 ? -12.835 -10.846 7.306 1.00 97.19 80 TYR A CA 1
ATOM 645 C C . TYR A 1 80 ? -14.304 -10.738 7.727 1.00 97.19 80 TYR A C 1
ATOM 647 O O . TYR A 1 80 ? -15.175 -10.402 6.928 1.00 97.19 80 TYR A O 1
ATOM 655 N N . ASN A 1 81 ? -14.574 -10.983 9.008 1.00 95.69 81 ASN A N 1
ATOM 656 C CA . ASN A 1 81 ? -15.831 -10.607 9.655 1.00 95.69 81 ASN A CA 1
ATOM 657 C C . ASN A 1 81 ? -15.680 -9.227 10.328 1.00 95.69 81 ASN A C 1
ATOM 659 O O . ASN A 1 81 ? -14.578 -8.680 10.367 1.00 95.69 81 ASN A O 1
ATOM 663 N N . GLY A 1 82 ? -16.772 -8.674 10.870 1.00 93.56 82 GLY A N 1
ATOM 664 C CA . GLY A 1 82 ? -16.753 -7.355 11.520 1.00 93.56 82 GLY A CA 1
ATOM 665 C C . GLY A 1 82 ? -15.678 -7.239 12.607 1.00 93.56 82 GLY A C 1
ATOM 666 O O . GLY A 1 82 ? -14.858 -6.332 12.556 1.00 93.56 82 GLY A O 1
ATOM 667 N N . GLU A 1 83 ? -15.590 -8.229 13.498 1.00 95.62 83 GLU A N 1
ATOM 668 C CA . GLU A 1 83 ? -14.591 -8.265 14.576 1.00 95.62 83 GLU A CA 1
ATOM 669 C C . GLU A 1 83 ? -13.142 -8.239 14.050 1.00 95.62 83 GLU A C 1
ATOM 671 O O . GLU A 1 83 ? -12.302 -7.494 14.551 1.00 95.62 83 GLU A O 1
ATOM 676 N N . ARG A 1 84 ? -12.823 -9.004 12.995 1.00 96.06 84 ARG A N 1
ATOM 677 C CA . ARG A 1 84 ? -11.486 -8.968 12.372 1.00 96.06 84 ARG A CA 1
ATOM 678 C C . ARG A 1 84 ? -11.181 -7.613 11.743 1.00 96.06 84 ARG A C 1
ATOM 680 O O . ARG A 1 84 ? -10.028 -7.188 11.770 1.00 96.06 84 ARG A O 1
ATOM 687 N N . VAL A 1 85 ? -12.179 -6.942 11.171 1.00 96.88 85 VAL A N 1
ATOM 688 C CA . VAL A 1 85 ? -11.999 -5.590 10.625 1.00 96.88 85 VAL A CA 1
ATOM 689 C C . VAL A 1 85 ? -11.756 -4.585 11.749 1.00 96.88 85 VAL A C 1
ATOM 691 O O . VAL A 1 85 ? -10.829 -3.788 11.635 1.00 96.88 85 VAL A O 1
ATOM 694 N N . GLU A 1 86 ? -12.485 -4.662 12.862 1.00 95.56 86 GLU A N 1
ATOM 695 C CA . GLU A 1 86 ? -12.224 -3.832 14.050 1.00 95.56 86 GLU A CA 1
ATOM 696 C C . GLU A 1 86 ? -10.794 -4.027 14.573 1.00 95.56 86 GLU A C 1
ATOM 698 O O . GLU A 1 86 ? -10.080 -3.054 14.809 1.00 95.56 86 GLU A O 1
ATOM 703 N N . GLN A 1 87 ? -10.319 -5.274 14.658 1.00 95.00 87 GLN A N 1
ATOM 704 C CA . GLN A 1 87 ? -8.938 -5.574 15.057 1.00 95.00 87 GLN A CA 1
ATOM 705 C C . GLN A 1 87 ? -7.901 -4.949 14.108 1.00 95.00 87 GLN A C 1
ATOM 707 O O . GLN A 1 87 ? -6.866 -4.451 14.560 1.00 95.00 87 GLN A O 1
ATOM 712 N N . LEU A 1 88 ? -8.162 -4.950 12.795 1.00 94.75 88 LEU A N 1
ATOM 713 C CA . LEU A 1 88 ? -7.303 -4.269 11.822 1.00 94.75 88 LEU A CA 1
ATOM 714 C C . LEU A 1 88 ? -7.318 -2.754 12.022 1.00 94.75 88 LEU A C 1
ATOM 716 O O . LEU A 1 88 ? -6.258 -2.130 11.977 1.00 94.75 88 LEU A O 1
A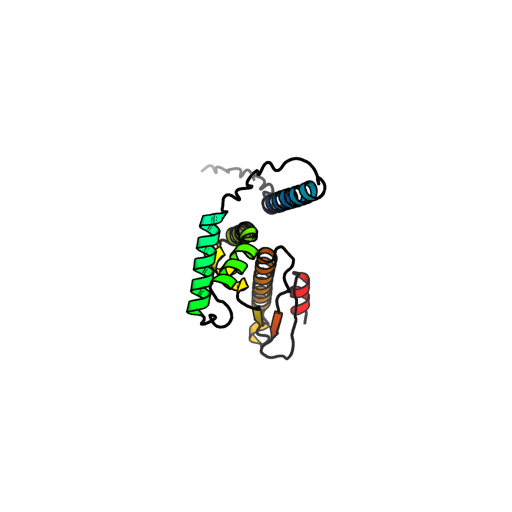TOM 720 N N . VAL A 1 89 ? -8.488 -2.165 12.273 1.00 95.25 89 VAL A N 1
ATOM 721 C CA . VAL A 1 89 ? -8.621 -0.732 12.553 1.00 95.25 89 VAL A CA 1
ATOM 722 C C . VAL A 1 89 ? -7.813 -0.354 13.787 1.00 95.25 89 VAL A C 1
ATOM 724 O O . VAL A 1 89 ? -6.991 0.554 13.697 1.00 95.25 89 VAL A O 1
ATOM 727 N N . GLU A 1 90 ? -7.963 -1.064 14.905 1.00 92.81 90 GLU A N 1
ATOM 728 C CA . GLU A 1 90 ? -7.204 -0.767 16.128 1.00 92.81 90 GLU A CA 1
ATOM 729 C C . GLU A 1 90 ? -5.694 -0.903 15.917 1.00 92.81 90 GLU A C 1
ATOM 731 O O . GLU A 1 90 ? -4.910 -0.065 16.364 1.00 92.81 90 GLU A O 1
ATOM 736 N N . LYS A 1 91 ? -5.270 -1.925 15.167 1.00 91.81 91 LYS A N 1
ATOM 737 C CA . LYS A 1 91 ? -3.857 -2.143 14.849 1.00 91.81 91 LYS A CA 1
ATOM 738 C C . LYS A 1 91 ? -3.268 -1.036 13.972 1.00 91.81 91 LYS A C 1
ATOM 740 O O . LYS A 1 91 ? -2.102 -0.682 14.151 1.00 91.81 91 LYS A O 1
ATOM 745 N N . HIS A 1 92 ? -4.028 -0.527 13.001 1.00 92.44 92 HIS A N 1
ATOM 746 C CA . HIS A 1 92 ? -3.497 0.323 11.932 1.00 92.44 92 HIS A CA 1
ATOM 747 C C . HIS A 1 92 ? -3.840 1.816 12.069 1.00 92.44 92 HIS A C 1
ATOM 749 O O . HIS A 1 92 ? -3.095 2.653 11.555 1.00 92.44 92 HIS A O 1
ATOM 755 N N . ALA A 1 93 ? -4.887 2.182 12.813 1.00 92.50 93 ALA A N 1
ATOM 756 C CA . ALA A 1 93 ? -5.279 3.574 13.049 1.00 92.50 93 ALA A CA 1
ATOM 757 C C . ALA A 1 93 ? -4.151 4.474 13.600 1.00 92.50 93 ALA A C 1
ATOM 759 O O . ALA A 1 93 ? -4.055 5.617 13.139 1.00 92.50 93 ALA A O 1
ATOM 760 N N . PRO A 1 94 ? -3.249 4.012 14.498 1.00 91.81 94 PRO A N 1
ATOM 761 C CA . PRO A 1 94 ? -2.123 4.829 14.964 1.00 91.81 94 PRO A CA 1
ATOM 762 C C . PRO A 1 94 ? -1.195 5.326 13.845 1.00 91.81 94 PRO A C 1
ATOM 764 O O . PRO A 1 94 ? -0.540 6.353 14.006 1.00 91.81 94 PRO A O 1
ATOM 767 N N . PHE A 1 95 ? -1.146 4.632 12.705 1.00 92.00 95 PHE A N 1
ATOM 768 C CA . PHE A 1 95 ? -0.276 4.975 11.577 1.00 92.00 95 PHE A CA 1
ATOM 769 C C . PHE A 1 95 ? -0.943 5.891 10.543 1.00 92.00 95 PHE A C 1
ATOM 771 O O . PHE A 1 95 ? -0.278 6.367 9.621 1.00 92.00 95 PHE A O 1
ATOM 778 N N . TYR A 1 96 ? -2.239 6.182 10.690 1.00 92.50 96 TYR A N 1
ATOM 779 C CA . TYR A 1 96 ? -2.982 7.020 9.747 1.00 92.50 96 TYR A CA 1
ATOM 780 C C . TYR A 1 96 ? -2.366 8.404 9.518 1.00 92.50 96 TYR A C 1
ATOM 782 O O . TYR A 1 96 ? -2.228 8.785 8.354 1.00 92.50 96 TYR A O 1
ATOM 790 N N . PRO A 1 97 ? -1.925 9.153 10.551 1.00 91.69 97 PRO A N 1
ATOM 791 C CA . PRO A 1 97 ? -1.333 10.473 10.337 1.00 91.69 97 PRO A CA 1
ATOM 792 C C . PRO A 1 97 ? -0.062 10.433 9.478 1.00 91.69 97 PRO A C 1
ATOM 794 O O . PRO A 1 97 ? 0.171 11.340 8.681 1.00 91.69 97 PRO A O 1
ATOM 797 N N . ALA A 1 98 ? 0.741 9.370 9.597 1.00 91.69 98 ALA A N 1
ATOM 798 C CA . ALA A 1 98 ? 1.961 9.210 8.809 1.00 91.69 98 ALA A CA 1
ATOM 799 C C . ALA A 1 98 ? 1.645 8.991 7.321 1.00 91.69 98 ALA A C 1
ATOM 801 O O . ALA A 1 98 ? 2.230 9.647 6.460 1.00 91.69 98 ALA A O 1
ATOM 802 N N . VAL A 1 99 ? 0.663 8.135 7.020 1.00 93.38 99 VAL A N 1
ATOM 803 C CA . VAL A 1 99 ? 0.187 7.907 5.645 1.00 93.38 99 VAL A CA 1
ATOM 804 C C . VAL A 1 99 ? -0.488 9.161 5.084 1.00 93.38 99 VAL A C 1
ATOM 806 O O . VAL A 1 99 ? -0.251 9.515 3.933 1.00 93.38 99 VAL A O 1
ATOM 809 N N . GLN A 1 100 ? -1.277 9.879 5.887 1.00 94.31 100 GLN A N 1
ATOM 810 C CA . GLN A 1 100 ? -1.913 11.130 5.467 1.00 94.31 100 GLN A CA 1
ATOM 811 C C . GLN A 1 100 ? -0.875 12.198 5.104 1.00 94.31 100 GLN A C 1
ATOM 813 O O . GLN A 1 100 ? -1.011 12.877 4.088 1.00 94.31 100 GLN A O 1
ATOM 818 N N . SER A 1 101 ? 0.179 12.336 5.915 1.00 93.75 101 SER A N 1
ATOM 819 C CA . SER A 1 101 ? 1.290 13.255 5.646 1.00 93.75 101 SER A CA 1
ATOM 820 C C . SER A 1 101 ? 2.002 12.912 4.334 1.00 93.75 101 SER A C 1
ATOM 822 O O . SER A 1 101 ? 2.273 13.797 3.522 1.00 93.75 101 SER A O 1
ATOM 824 N N . LEU A 1 102 ? 2.219 11.617 4.082 1.00 93.94 102 LEU A N 1
ATOM 825 C CA . LEU A 1 102 ? 2.791 11.130 2.830 1.00 93.94 102 LEU A CA 1
ATOM 826 C C . LEU A 1 102 ? 1.899 11.469 1.625 1.00 93.94 102 LEU A C 1
ATOM 828 O O . LEU A 1 102 ? 2.359 12.066 0.655 1.00 93.94 102 LEU A O 1
ATOM 832 N N . CYS A 1 103 ? 0.598 11.187 1.720 1.00 94.06 103 CYS A N 1
ATOM 833 C CA . CYS A 1 103 ? -0.358 11.489 0.654 1.00 94.06 103 CYS A CA 1
ATOM 834 C C . CYS A 1 103 ? -0.467 12.997 0.381 1.00 94.06 103 CYS A C 1
ATOM 836 O O . CYS A 1 103 ? -0.607 13.402 -0.772 1.00 94.06 103 CYS A O 1
ATOM 838 N N . ARG A 1 104 ? -0.361 13.847 1.412 1.00 95.31 104 ARG A N 1
ATOM 839 C CA . ARG A 1 104 ? -0.276 15.309 1.245 1.00 95.31 104 ARG A CA 1
ATOM 840 C C . ARG A 1 104 ? 0.957 15.723 0.455 1.00 95.31 104 ARG A C 1
ATOM 842 O O . ARG A 1 104 ? 0.833 16.537 -0.453 1.00 95.31 104 ARG A O 1
ATOM 849 N N . ALA A 1 105 ? 2.121 15.156 0.767 1.00 94.75 105 ALA A N 1
ATOM 850 C CA . ALA A 1 105 ? 3.359 15.452 0.045 1.00 94.75 105 ALA A CA 1
ATOM 851 C C . ALA A 1 105 ? 3.267 15.086 -1.448 1.00 94.75 105 ALA A C 1
ATOM 853 O O . ALA A 1 105 ? 3.879 15.742 -2.287 1.00 94.75 105 ALA A O 1
ATOM 854 N N . TRP A 1 106 ? 2.463 14.076 -1.780 1.00 93.38 106 TRP A N 1
ATOM 855 C CA . TRP A 1 106 ? 2.198 13.631 -3.148 1.00 93.38 106 TRP A CA 1
ATOM 856 C C . TRP A 1 106 ? 0.975 14.294 -3.804 1.00 93.38 106 TRP A C 1
ATOM 858 O O . TRP A 1 106 ? 0.629 13.947 -4.929 1.00 93.38 106 TRP A O 1
ATOM 868 N N . ASN A 1 107 ? 0.314 15.245 -3.133 1.00 94.94 107 ASN A N 1
ATOM 869 C CA . ASN A 1 107 ? -0.929 15.888 -3.585 1.00 94.94 107 ASN A CA 1
ATOM 870 C C . ASN A 1 107 ? -2.103 14.915 -3.839 1.00 94.94 107 ASN A C 1
ATOM 872 O O . ASN A 1 107 ? -2.970 15.173 -4.672 1.00 94.94 107 ASN A O 1
ATOM 876 N N . VAL A 1 108 ? -2.168 13.814 -3.087 1.00 94.44 108 VAL A N 1
ATOM 877 C CA . VAL A 1 108 ? -3.216 12.781 -3.179 1.00 94.44 108 VAL A CA 1
ATOM 878 C C . VAL A 1 108 ? -3.848 12.462 -1.819 1.00 94.44 108 VAL A C 1
ATOM 880 O O . VAL A 1 108 ? -4.236 11.331 -1.552 1.00 94.44 108 VAL A O 1
ATOM 883 N N . GLU A 1 109 ? -3.982 13.455 -0.931 1.00 93.44 109 GLU A N 1
ATOM 884 C CA . GLU A 1 109 ? -4.532 13.261 0.428 1.00 93.44 109 GLU A CA 1
ATOM 885 C C . GLU A 1 109 ? -5.897 12.548 0.445 1.00 93.44 109 GLU A C 1
ATOM 887 O O . GLU A 1 109 ? -6.176 11.762 1.352 1.00 93.44 109 GLU A O 1
ATOM 892 N N . HIS A 1 110 ? -6.727 12.763 -0.575 1.00 92.62 110 HIS A N 1
ATOM 893 C CA . HIS A 1 110 ? -8.029 12.112 -0.710 1.00 92.62 110 HIS A CA 1
ATOM 894 C C . HIS A 1 110 ? -7.946 10.575 -0.794 1.00 92.62 110 HIS A C 1
ATOM 896 O O . HIS A 1 110 ? -8.897 9.913 -0.398 1.00 92.62 110 HIS A O 1
ATOM 902 N N . LEU A 1 111 ? -6.805 10.010 -1.213 1.00 93.12 111 LEU A N 1
ATOM 903 C CA . LEU A 1 111 ? -6.566 8.562 -1.300 1.00 93.12 111 LEU A CA 1
ATOM 904 C C . LEU A 1 111 ? -6.079 7.937 0.015 1.00 93.12 111 LEU A C 1
ATOM 906 O O . LEU A 1 111 ? -5.816 6.737 0.067 1.00 93.12 111 LEU A O 1
ATOM 910 N N . THR A 1 112 ? -5.941 8.715 1.096 1.00 92.81 112 THR A N 1
ATOM 911 C CA . THR A 1 112 ? -5.373 8.204 2.359 1.00 92.81 112 THR A CA 1
ATOM 912 C C . THR A 1 112 ? -6.135 6.974 2.861 1.00 92.81 112 THR A C 1
ATOM 914 O O . THR A 1 112 ? -5.520 5.972 3.213 1.00 92.81 112 THR A O 1
ATOM 917 N N . SER A 1 113 ? -7.472 7.018 2.868 1.00 92.25 113 SER A N 1
ATOM 918 C CA . SER A 1 113 ? -8.292 5.880 3.310 1.00 92.25 113 SER A CA 1
ATOM 919 C C . SER A 1 113 ? -8.221 4.692 2.344 1.00 92.25 113 SER A C 1
ATOM 921 O O . SER A 1 113 ? -8.279 3.548 2.791 1.00 92.25 113 SER A O 1
ATOM 923 N N . ASP A 1 114 ? -8.030 4.936 1.045 1.00 93.88 114 ASP A N 1
ATOM 924 C CA . ASP A 1 114 ? -7.872 3.871 0.051 1.00 93.88 114 ASP A CA 1
ATOM 925 C C . ASP A 1 114 ? -6.567 3.101 0.244 1.00 93.88 114 ASP A C 1
ATOM 927 O O . ASP A 1 114 ? -6.567 1.873 0.195 1.00 93.88 114 ASP A O 1
ATOM 931 N N . PHE A 1 115 ? -5.468 3.785 0.573 1.00 93.50 115 PHE A N 1
ATOM 932 C CA . PHE A 1 115 ? -4.213 3.109 0.901 1.00 93.50 115 PHE A CA 1
ATOM 933 C C . PHE A 1 115 ? -4.332 2.204 2.131 1.00 93.50 115 PHE A C 1
ATOM 935 O O . PHE A 1 115 ? -3.701 1.148 2.169 1.00 93.50 115 PHE A O 1
ATOM 942 N N . PHE A 1 116 ? -5.175 2.545 3.110 1.00 93.75 116 PHE A N 1
ATOM 943 C CA . PHE A 1 116 ? -5.419 1.658 4.251 1.00 93.75 116 PHE A CA 1
ATOM 944 C C . PHE A 1 116 ? -6.134 0.366 3.866 1.00 93.75 116 PHE A C 1
ATOM 946 O O . PHE A 1 116 ? -5.934 -0.632 4.549 1.00 93.75 116 PHE A O 1
ATOM 953 N N . LYS A 1 117 ? -6.871 0.312 2.749 1.00 95.12 117 LYS A N 1
ATOM 954 C CA . LYS A 1 117 ? -7.479 -0.940 2.262 1.00 95.12 117 LYS A CA 1
ATOM 955 C C . LYS A 1 117 ? -6.429 -2.004 1.933 1.00 95.12 117 LYS A C 1
ATOM 957 O O . LYS A 1 117 ? -6.739 -3.190 1.987 1.00 95.12 117 LYS A O 1
ATOM 962 N N . LEU A 1 118 ? -5.173 -1.615 1.691 1.00 92.81 118 LEU A N 1
ATOM 963 C CA . LEU A 1 118 ? -4.061 -2.547 1.473 1.00 92.81 118 LEU A CA 1
ATOM 964 C C . LEU A 1 118 ? -3.788 -3.471 2.671 1.00 92.81 118 LEU A C 1
ATOM 966 O O . LEU A 1 118 ? -3.130 -4.491 2.500 1.00 92.81 118 LEU A O 1
ATOM 970 N N . VAL A 1 119 ? -4.286 -3.168 3.877 1.00 93.56 119 VAL A N 1
ATOM 971 C CA . VAL A 1 119 ? -4.164 -4.078 5.036 1.00 93.56 119 VAL A CA 1
ATOM 972 C C . VAL A 1 119 ? -4.969 -5.370 4.875 1.00 93.56 119 VAL A C 1
ATOM 974 O O . VAL A 1 119 ? -4.711 -6.338 5.586 1.00 93.56 119 VAL A O 1
ATOM 977 N N . LEU A 1 120 ? -5.933 -5.391 3.950 1.00 94.81 120 LEU A N 1
ATOM 978 C CA . LEU A 1 120 ? -6.765 -6.557 3.646 1.00 94.81 120 LEU A CA 1
ATOM 979 C C . LEU A 1 120 ? -6.092 -7.534 2.672 1.00 94.81 120 LEU A C 1
ATOM 981 O O . LEU A 1 120 ? -6.650 -8.593 2.393 1.00 94.81 120 LEU A O 1
ATOM 985 N N . TYR A 1 121 ? -4.925 -7.181 2.122 1.00 92.25 121 TYR A N 1
ATOM 986 C CA . TYR A 1 121 ? -4.322 -7.908 1.012 1.00 92.25 121 TYR A CA 1
ATOM 987 C C . TYR A 1 121 ? -2.827 -8.148 1.208 1.00 92.25 121 TYR A C 1
ATOM 989 O O . TYR A 1 121 ? -2.080 -7.292 1.687 1.00 92.25 121 TYR A O 1
ATOM 997 N N . ASP A 1 122 ? -2.372 -9.290 0.704 1.00 88.12 122 ASP A N 1
ATOM 998 C CA . ASP A 1 122 ? -0.984 -9.456 0.303 1.00 88.12 122 ASP A CA 1
ATOM 999 C C . ASP A 1 122 ? -0.793 -8.832 -1.083 1.00 88.12 122 ASP A C 1
ATOM 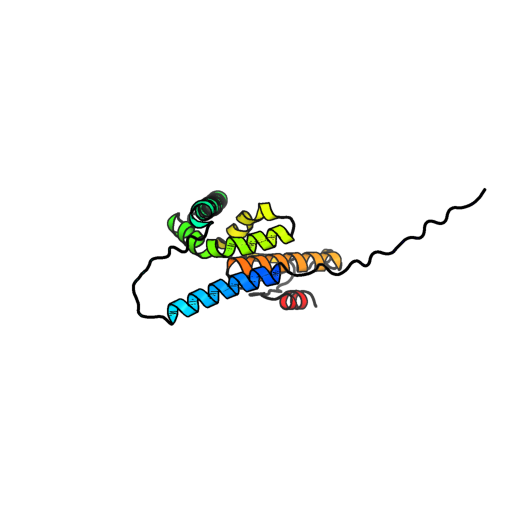1001 O O . ASP A 1 122 ? -1.457 -9.214 -2.047 1.00 88.12 122 ASP A O 1
ATOM 1005 N N . VAL A 1 123 ? 0.110 -7.857 -1.193 1.00 86.38 123 VAL A N 1
ATOM 1006 C CA . VAL A 1 123 ? 0.301 -7.097 -2.436 1.00 86.38 123 VAL A CA 1
ATOM 1007 C C . VAL A 1 123 ? 1.437 -7.690 -3.268 1.00 86.38 123 VAL A C 1
ATOM 1009 O O . VAL A 1 123 ? 2.570 -7.804 -2.791 1.00 86.38 123 VAL A O 1
ATOM 1012 N N . VAL A 1 124 ? 1.134 -8.015 -4.526 1.00 90.69 124 VAL A N 1
ATOM 1013 C CA . VAL A 1 124 ? 2.101 -8.416 -5.556 1.00 90.69 124 VAL A CA 1
ATOM 1014 C C . VAL A 1 124 ? 2.048 -7.402 -6.696 1.00 90.69 124 VAL A C 1
ATOM 1016 O O . VAL A 1 124 ? 0.992 -7.176 -7.279 1.00 90.69 124 VAL A O 1
ATOM 1019 N N . PHE A 1 125 ? 3.185 -6.789 -7.012 1.00 91.19 125 PHE A N 1
ATOM 1020 C CA . PHE A 1 125 ? 3.331 -5.863 -8.128 1.00 91.19 125 PHE A CA 1
ATOM 1021 C C . PHE A 1 125 ? 3.715 -6.645 -9.387 1.00 91.19 125 PHE A C 1
ATOM 1023 O O . PHE A 1 125 ? 4.785 -7.254 -9.447 1.00 91.19 125 PHE A O 1
ATOM 1030 N N . LEU A 1 126 ? 2.839 -6.647 -10.390 1.00 91.44 126 LEU A N 1
ATOM 1031 C CA . LEU A 1 126 ? 3.117 -7.263 -11.686 1.00 91.44 126 LEU A CA 1
ATOM 1032 C C . LEU A 1 126 ? 3.770 -6.228 -12.603 1.00 91.44 126 LEU A C 1
ATOM 1034 O O . LEU A 1 126 ? 3.151 -5.221 -12.940 1.00 91.44 126 LEU A O 1
ATOM 1038 N N . CYS A 1 127 ? 5.016 -6.474 -13.000 1.00 90.25 127 CYS A N 1
ATOM 1039 C CA . CYS A 1 127 ? 5.783 -5.601 -13.876 1.00 90.25 127 CYS A CA 1
ATOM 1040 C C . CYS A 1 127 ? 5.916 -6.225 -15.268 1.00 90.25 127 CYS A C 1
ATOM 1042 O O . CYS A 1 127 ? 6.220 -7.409 -15.412 1.00 90.25 127 CYS A O 1
ATOM 1044 N N . SER A 1 128 ? 5.707 -5.428 -16.312 1.00 88.62 128 SER A N 1
ATOM 1045 C CA . SER A 1 128 ? 6.078 -5.852 -17.660 1.00 88.62 128 SER A CA 1
ATOM 1046 C C . SER A 1 128 ? 7.595 -5.720 -17.835 1.00 88.62 128 SER A C 1
ATOM 1048 O O . SER A 1 128 ? 8.206 -4.769 -17.363 1.00 88.62 128 SER A O 1
ATOM 1050 N N . ASP A 1 129 ? 8.192 -6.668 -18.538 1.00 88.00 129 ASP A N 1
ATOM 1051 C CA . ASP A 1 129 ? 9.597 -6.719 -18.975 1.00 88.00 129 ASP A CA 1
ATOM 1052 C C . ASP A 1 129 ? 9.707 -6.946 -20.492 1.00 88.00 129 ASP A C 1
ATOM 1054 O O . ASP A 1 129 ? 10.742 -7.354 -21.014 1.00 88.00 129 ASP A O 1
ATOM 1058 N N . GLY A 1 130 ? 8.614 -6.704 -21.219 1.00 85.25 130 GLY A N 1
ATOM 1059 C CA . GLY A 1 130 ? 8.599 -6.804 -22.673 1.00 85.25 130 GLY A CA 1
ATOM 1060 C C . GLY A 1 130 ? 9.337 -5.640 -23.354 1.00 85.25 130 GLY A C 1
ATOM 1061 O O . GLY A 1 130 ? 9.653 -4.636 -22.715 1.00 85.25 130 GLY A O 1
ATOM 1062 N N . PRO A 1 131 ? 9.535 -5.694 -24.684 1.00 83.75 131 PRO A N 1
ATOM 1063 C CA . PRO A 1 131 ? 10.269 -4.667 -25.436 1.00 83.75 131 PRO A CA 1
ATOM 1064 C C . PRO A 1 131 ? 9.728 -3.239 -25.273 1.00 83.75 131 PRO A C 1
ATOM 1066 O O . PRO A 1 131 ? 10.472 -2.270 -25.386 1.00 83.75 131 PRO A O 1
ATOM 1069 N N . THR A 1 132 ? 8.435 -3.089 -24.980 1.00 81.25 132 THR A N 1
ATOM 1070 C CA . THR A 1 132 ? 7.790 -1.787 -24.744 1.00 81.25 132 THR A CA 1
ATOM 1071 C C . THR A 1 132 ? 8.219 -1.120 -23.435 1.00 81.25 132 THR A C 1
ATOM 1073 O O . THR A 1 132 ? 7.931 0.055 -23.237 1.00 81.25 132 THR A O 1
ATOM 1076 N N . MET A 1 133 ? 8.879 -1.860 -22.542 1.00 82.81 133 MET A N 1
ATOM 1077 C CA . MET A 1 133 ? 9.423 -1.363 -21.277 1.00 82.81 133 MET A CA 1
ATOM 1078 C C . MET A 1 133 ? 10.886 -0.937 -21.392 1.00 82.81 133 MET A C 1
ATOM 1080 O O . MET A 1 133 ? 11.435 -0.433 -20.426 1.00 82.81 133 MET A O 1
ATOM 1084 N N . ALA A 1 134 ? 11.523 -1.101 -22.555 1.00 78.88 134 ALA A N 1
ATOM 1085 C CA . ALA A 1 134 ? 12.949 -0.821 -22.731 1.00 78.88 134 ALA A CA 1
ATOM 1086 C C . ALA A 1 134 ? 13.306 0.679 -22.734 1.00 78.88 134 ALA A C 1
ATOM 1088 O O . ALA A 1 134 ? 14.480 1.031 -22.824 1.00 78.88 134 ALA A O 1
ATOM 1089 N N . THR A 1 135 ? 12.319 1.576 -22.679 1.00 87.75 135 THR A N 1
ATOM 1090 C CA . THR A 1 135 ? 12.574 3.018 -22.602 1.00 87.75 135 THR A CA 1
ATOM 1091 C C . THR A 1 135 ? 12.838 3.430 -21.159 1.00 87.75 135 THR A C 1
ATOM 1093 O O . THR A 1 135 ? 12.065 3.063 -20.276 1.00 87.75 135 THR A O 1
ATOM 1096 N N . GLU A 1 136 ? 13.854 4.264 -20.945 1.00 86.44 136 GLU A N 1
ATOM 1097 C CA . GLU A 1 136 ? 14.254 4.785 -19.629 1.00 86.44 136 GLU A CA 1
ATOM 1098 C C . GLU A 1 136 ? 13.065 5.345 -18.830 1.00 86.44 136 GLU A C 1
ATOM 1100 O O . GLU A 1 136 ? 12.827 4.909 -17.710 1.00 86.44 136 GLU A O 1
ATOM 1105 N N . GLU A 1 137 ? 12.215 6.163 -19.460 1.00 89.75 137 GLU A N 1
ATOM 1106 C CA . GLU A 1 137 ? 11.002 6.728 -18.844 1.00 89.75 137 GLU A CA 1
ATOM 1107 C C . GLU A 1 137 ? 10.062 5.659 -18.253 1.00 89.75 137 GLU A C 1
ATOM 1109 O O . GLU A 1 137 ? 9.530 5.819 -17.161 1.00 89.75 137 GLU A O 1
ATOM 1114 N N . ARG A 1 138 ? 9.890 4.521 -18.937 1.00 89.94 138 ARG A N 1
ATOM 1115 C CA . ARG A 1 138 ? 8.988 3.444 -18.484 1.00 89.94 138 ARG A CA 1
ATOM 1116 C C . ARG A 1 138 ? 9.574 2.661 -17.322 1.00 89.94 138 ARG A C 1
ATOM 1118 O O . ARG A 1 138 ? 8.833 2.215 -16.447 1.00 89.94 138 ARG A O 1
ATOM 1125 N N . ILE A 1 139 ? 10.891 2.478 -17.336 1.00 89.38 139 ILE A N 1
ATOM 1126 C CA . ILE A 1 139 ? 11.622 1.857 -16.235 1.00 89.38 139 ILE A CA 1
ATOM 1127 C C . ILE A 1 139 ? 11.541 2.769 -15.011 1.00 89.38 139 ILE A C 1
ATOM 1129 O O . ILE A 1 139 ? 11.206 2.294 -13.928 1.00 89.38 139 ILE A O 1
ATOM 1133 N N . ASP A 1 140 ? 11.765 4.068 -15.186 1.00 91.31 140 ASP A N 1
ATOM 1134 C CA . ASP A 1 140 ? 11.700 5.052 -14.108 1.00 91.31 140 ASP A CA 1
ATOM 1135 C C . ASP A 1 140 ? 10.291 5.157 -13.508 1.00 91.31 140 ASP A C 1
ATOM 1137 O O . ASP A 1 140 ? 10.145 5.135 -12.284 1.00 91.31 140 ASP A O 1
ATOM 1141 N N . ASP A 1 141 ? 9.245 5.149 -14.338 1.00 91.12 141 ASP A N 1
ATOM 1142 C CA . ASP A 1 141 ? 7.851 5.104 -13.881 1.00 91.12 141 ASP A CA 1
ATOM 1143 C C . ASP A 1 141 ? 7.550 3.839 -13.059 1.00 91.12 141 ASP A C 1
ATOM 1145 O O . ASP A 1 141 ? 6.877 3.892 -12.019 1.00 91.12 141 ASP A O 1
ATOM 1149 N N . ALA A 1 142 ? 8.053 2.682 -13.502 1.00 91.00 142 ALA A N 1
ATOM 1150 C CA . ALA A 1 142 ? 7.883 1.420 -12.788 1.00 91.00 142 ALA A CA 1
ATOM 1151 C C . ALA A 1 142 ? 8.622 1.438 -11.441 1.00 91.00 142 ALA A C 1
ATOM 1153 O O . ALA A 1 142 ? 8.045 1.057 -10.417 1.00 91.00 142 ALA A O 1
ATOM 1154 N N . LYS A 1 143 ? 9.864 1.942 -11.417 1.00 91.69 143 LYS A N 1
ATOM 1155 C CA . LYS A 1 143 ? 10.643 2.141 -10.187 1.00 91.69 143 LYS A CA 1
ATOM 1156 C C . LYS A 1 143 ? 9.899 3.046 -9.210 1.00 91.69 143 LYS A C 1
ATOM 1158 O O . LYS A 1 143 ? 9.718 2.661 -8.055 1.00 91.69 143 LYS A O 1
ATOM 1163 N N . ALA A 1 144 ? 9.424 4.204 -9.668 1.00 91.56 144 ALA A N 1
ATOM 1164 C CA . ALA A 1 144 ? 8.690 5.160 -8.842 1.00 91.56 144 ALA A CA 1
ATOM 1165 C C . ALA A 1 144 ? 7.412 4.540 -8.256 1.00 91.56 144 ALA A C 1
ATOM 1167 O O . ALA A 1 144 ? 7.162 4.641 -7.055 1.00 91.56 144 ALA A O 1
ATOM 1168 N N . SER A 1 145 ? 6.644 3.815 -9.073 1.00 91.62 145 SER A N 1
ATOM 1169 C CA . SER A 1 145 ? 5.416 3.139 -8.636 1.00 91.62 145 SER A CA 1
ATOM 1170 C C . SER A 1 145 ? 5.678 2.114 -7.529 1.00 91.62 145 SER A C 1
ATOM 1172 O O . SER A 1 145 ? 4.956 2.068 -6.528 1.00 91.62 145 SER A O 1
ATOM 1174 N N . ILE A 1 146 ? 6.738 1.313 -7.674 1.00 91.88 146 ILE A N 1
ATOM 1175 C CA . ILE A 1 146 ? 7.139 0.334 -6.659 1.00 91.88 146 ILE A CA 1
ATOM 1176 C C . ILE A 1 146 ? 7.619 1.047 -5.387 1.00 91.88 146 ILE A C 1
ATOM 1178 O O . ILE A 1 146 ? 7.220 0.661 -4.286 1.00 91.88 146 ILE A O 1
ATOM 1182 N N . GLN A 1 147 ? 8.407 2.121 -5.517 1.00 91.19 147 GLN A N 1
ATOM 1183 C CA . GLN A 1 147 ? 8.872 2.924 -4.381 1.00 91.19 147 GLN A CA 1
ATOM 1184 C C . GLN A 1 147 ? 7.707 3.528 -3.583 1.00 91.19 147 GLN A C 1
ATOM 1186 O O . GLN A 1 147 ? 7.698 3.419 -2.356 1.00 91.19 147 GLN A O 1
ATOM 1191 N N . TYR A 1 148 ? 6.690 4.085 -4.247 1.00 90.44 148 TYR A N 1
ATOM 1192 C CA . TYR A 1 148 ? 5.509 4.630 -3.569 1.00 90.44 148 TYR A CA 1
ATOM 1193 C C . TYR A 1 148 ? 4.749 3.563 -2.784 1.00 90.44 148 TYR A C 1
ATOM 1195 O O . TYR A 1 148 ? 4.400 3.773 -1.620 1.00 90.44 148 TYR A O 1
ATOM 1203 N N . LEU A 1 149 ? 4.539 2.388 -3.381 1.00 90.25 149 LEU A N 1
ATOM 1204 C CA . LEU A 1 149 ? 3.881 1.278 -2.698 1.00 90.25 149 LEU A CA 1
ATOM 1205 C C . LEU A 1 149 ? 4.680 0.812 -1.470 1.00 90.25 149 LEU A C 1
ATOM 1207 O O . LEU A 1 149 ? 4.102 0.544 -0.412 1.00 90.25 149 LEU A O 1
ATOM 1211 N N . MET A 1 150 ? 6.007 0.732 -1.596 1.00 90.19 150 MET A N 1
ATOM 1212 C CA . MET A 1 150 ? 6.899 0.375 -0.492 1.00 90.19 150 MET A CA 1
ATOM 1213 C C . MET A 1 150 ? 6.824 1.394 0.644 1.00 90.19 150 MET A C 1
ATOM 1215 O O . MET A 1 150 ? 6.718 1.002 1.807 1.00 90.19 150 MET A O 1
ATOM 1219 N N . GLU A 1 151 ? 6.835 2.688 0.325 1.00 90.62 151 GLU A N 1
ATOM 1220 C CA . GLU A 1 151 ? 6.774 3.751 1.324 1.00 90.62 151 GLU A CA 1
ATOM 1221 C C . GLU A 1 151 ? 5.432 3.753 2.064 1.00 90.62 151 GLU A C 1
ATOM 1223 O O . GLU A 1 151 ? 5.413 3.745 3.296 1.00 90.62 151 GLU A O 1
ATOM 1228 N N . VAL A 1 152 ? 4.312 3.635 1.342 1.00 91.50 152 VAL A N 1
ATOM 1229 C CA . VAL A 1 152 ? 2.977 3.509 1.947 1.00 91.50 152 VAL A CA 1
ATOM 1230 C C . VAL A 1 152 ? 2.901 2.292 2.868 1.00 91.50 152 VAL A C 1
ATOM 1232 O O . VAL A 1 152 ? 2.495 2.428 4.025 1.00 91.50 152 VAL A O 1
ATOM 1235 N N . ARG A 1 153 ? 3.329 1.102 2.411 1.00 90.38 153 ARG A N 1
ATOM 1236 C CA . ARG A 1 153 ? 3.328 -0.098 3.269 1.00 90.38 153 ARG A CA 1
ATOM 1237 C C . ARG A 1 153 ? 4.206 0.097 4.495 1.00 90.38 153 ARG A C 1
ATOM 1239 O O . ARG A 1 153 ? 3.802 -0.267 5.597 1.00 90.38 153 ARG A O 1
ATOM 1246 N N . LYS A 1 154 ? 5.389 0.688 4.337 1.00 90.25 154 LYS A N 1
ATOM 1247 C CA . LYS A 1 154 ? 6.278 0.964 5.466 1.00 90.25 154 LYS A CA 1
ATOM 1248 C C . LYS A 1 154 ? 5.573 1.814 6.521 1.00 90.25 154 LYS A C 1
ATOM 1250 O O . LYS A 1 154 ? 5.665 1.477 7.699 1.00 90.25 154 LYS A O 1
ATOM 1255 N N . GLN A 1 155 ? 4.833 2.849 6.118 1.00 91.56 155 GLN A N 1
ATOM 1256 C CA . GLN A 1 155 ? 4.078 3.683 7.055 1.00 91.56 155 GLN A CA 1
ATOM 1257 C C . GLN A 1 155 ? 2.921 2.916 7.716 1.00 91.56 155 GLN A C 1
ATOM 1259 O O . GLN A 1 155 ? 2.838 2.908 8.9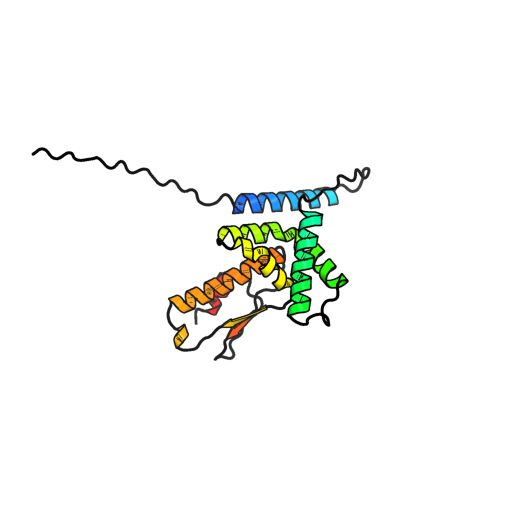41 1.00 91.56 155 GLN A O 1
ATOM 1264 N N . ILE A 1 156 ? 2.088 2.202 6.946 1.00 91.25 156 ILE A N 1
ATOM 1265 C CA . ILE A 1 156 ? 0.914 1.454 7.455 1.00 91.25 156 ILE A CA 1
ATOM 1266 C C . ILE A 1 156 ? 1.285 0.417 8.530 1.00 91.25 156 ILE A C 1
ATOM 1268 O O . ILE A 1 156 ? 0.493 0.141 9.433 1.00 91.25 156 ILE A O 1
ATOM 1272 N N . TYR A 1 157 ? 2.479 -0.171 8.432 1.00 88.38 157 TYR A N 1
ATOM 1273 C CA . TYR A 1 157 ? 2.970 -1.208 9.344 1.00 88.38 157 TYR A CA 1
ATOM 1274 C C . TYR A 1 157 ? 4.052 -0.698 10.314 1.00 88.38 157 TYR A C 1
ATOM 1276 O O . TYR A 1 157 ? 4.787 -1.500 10.896 1.00 88.38 157 TYR A O 1
ATOM 1284 N N . GLY A 1 158 ? 4.205 0.622 10.470 1.00 82.25 158 GLY A N 1
ATOM 1285 C CA . GLY A 1 158 ? 5.135 1.217 11.437 1.00 82.25 158 GLY A CA 1
ATOM 1286 C C . GLY A 1 158 ? 6.613 0.874 11.211 1.00 82.25 158 GLY A C 1
ATOM 1287 O O . GLY A 1 158 ? 7.398 0.865 12.158 1.00 82.25 158 GLY A O 1
ATOM 1288 N N . GLY A 1 159 ? 6.997 0.558 9.974 1.00 78.12 159 GLY A N 1
ATOM 1289 C CA . GLY A 1 159 ? 8.346 0.135 9.602 1.00 78.12 159 GLY A CA 1
ATOM 1290 C C . GLY A 1 159 ? 8.619 -1.367 9.723 1.00 78.12 159 GLY A C 1
ATOM 1291 O O . GLY A 1 159 ? 9.711 -1.788 9.361 1.00 78.12 159 GLY A O 1
ATOM 1292 N N . SER A 1 160 ? 7.653 -2.175 10.179 1.00 69.94 160 SER A N 1
ATOM 1293 C CA . SER A 1 160 ? 7.812 -3.626 10.390 1.00 69.94 160 SER A CA 1
ATOM 1294 C C . SER A 1 160 ? 7.175 -4.495 9.288 1.00 69.94 160 SER A C 1
ATOM 1296 O O . SER A 1 160 ? 6.952 -5.689 9.494 1.00 69.94 160 SER A O 1
ATOM 1298 N N . ALA A 1 161 ? 6.817 -3.919 8.137 1.00 66.38 161 ALA A N 1
ATOM 1299 C CA . ALA A 1 161 ? 6.110 -4.651 7.084 1.00 66.38 161 ALA A CA 1
ATOM 1300 C C . ALA A 1 161 ? 6.984 -5.743 6.440 1.00 66.38 161 ALA A C 1
ATOM 1302 O O . ALA A 1 161 ? 8.158 -5.511 6.139 1.00 66.38 161 ALA A O 1
ATOM 1303 N N . GLY A 1 162 ? 6.368 -6.885 6.109 1.00 64.25 162 GLY A N 1
ATOM 1304 C CA . GLY A 1 162 ? 6.869 -7.739 5.029 1.00 64.25 162 GLY A CA 1
ATOM 1305 C C . GLY A 1 162 ? 6.926 -6.909 3.746 1.00 64.25 162 GLY A C 1
ATOM 1306 O O . GLY A 1 162 ? 6.008 -6.129 3.482 1.00 64.25 162 GLY A O 1
ATOM 1307 N N . GLY A 1 163 ? 8.029 -6.990 3.005 1.00 74.38 163 GLY A N 1
ATOM 1308 C CA . GLY A 1 163 ? 8.271 -6.090 1.877 1.00 74.38 163 GLY A CA 1
ATOM 1309 C C . GLY A 1 163 ? 7.312 -6.305 0.701 1.00 74.38 163 GLY A C 1
ATOM 1310 O O . GLY A 1 163 ? 6.430 -7.170 0.724 1.00 74.38 163 GLY A O 1
ATOM 1311 N N . VAL A 1 164 ? 7.460 -5.484 -0.334 1.00 87.31 164 VAL A N 1
ATOM 1312 C CA . VAL A 1 164 ? 6.684 -5.626 -1.576 1.00 87.31 164 VAL A CA 1
ATOM 1313 C C . VAL A 1 164 ? 7.208 -6.827 -2.362 1.00 87.31 164 VAL A C 1
ATOM 1315 O O . VAL A 1 164 ? 8.415 -7.064 -2.418 1.00 87.31 164 VAL A O 1
ATOM 1318 N N . LYS A 1 165 ? 6.289 -7.608 -2.935 1.00 91.88 165 LYS A N 1
ATOM 1319 C CA . LYS A 1 165 ? 6.611 -8.700 -3.856 1.00 91.88 165 LYS A CA 1
ATOM 1320 C C . LYS A 1 165 ? 6.455 -8.195 -5.281 1.00 91.88 165 LYS A C 1
ATOM 1322 O O . LYS A 1 165 ? 5.444 -7.567 -5.583 1.00 91.88 165 LYS A O 1
ATOM 1327 N N . VAL A 1 166 ? 7.415 -8.483 -6.148 1.00 92.56 166 VAL A N 1
ATOM 1328 C CA . VAL A 1 166 ? 7.390 -8.116 -7.567 1.00 92.56 166 VAL A CA 1
ATOM 1329 C C . VAL A 1 166 ? 7.516 -9.370 -8.421 1.00 92.56 166 VAL A C 1
ATOM 1331 O O . VAL A 1 166 ? 8.283 -10.283 -8.101 1.00 92.56 166 VAL A O 1
ATOM 1334 N N . ARG A 1 167 ? 6.731 -9.436 -9.494 1.00 92.94 167 ARG A N 1
ATOM 1335 C CA . ARG A 1 167 ? 6.769 -10.507 -10.494 1.00 92.94 167 ARG A CA 1
ATOM 1336 C C . ARG A 1 167 ? 6.814 -9.896 -11.879 1.00 92.94 167 ARG A C 1
ATOM 1338 O O . ARG A 1 167 ? 6.095 -8.930 -12.134 1.00 92.94 167 ARG A O 1
ATOM 1345 N N . PHE A 1 168 ? 7.626 -10.467 -12.756 1.00 91.75 168 PHE A N 1
ATOM 1346 C CA . PHE A 1 168 ? 7.685 -10.047 -14.146 1.00 91.75 168 PHE A CA 1
ATOM 1347 C C . PHE A 1 168 ? 6.789 -10.917 -15.022 1.00 91.75 168 PHE A C 1
ATOM 1349 O O . PHE A 1 168 ? 6.651 -12.114 -14.793 1.00 91.75 168 PHE A O 1
ATOM 1356 N N . VAL A 1 169 ? 6.114 -10.300 -15.991 1.00 90.12 169 VAL A N 1
ATOM 1357 C CA . VAL A 1 169 ? 5.085 -10.984 -16.787 1.00 90.12 169 VAL A CA 1
ATOM 1358 C C . VAL A 1 169 ? 5.696 -11.929 -17.823 1.00 90.12 169 VAL A C 1
ATOM 1360 O O . VAL A 1 169 ? 5.168 -13.020 -18.029 1.00 90.12 169 VAL A O 1
ATOM 1363 N N . ASN A 1 170 ? 6.785 -11.530 -18.486 1.00 87.81 170 ASN A N 1
ATOM 1364 C CA . ASN A 1 170 ? 7.368 -12.287 -19.600 1.00 87.81 170 ASN A CA 1
ATOM 1365 C C . ASN A 1 170 ? 8.619 -13.081 -19.201 1.00 87.81 170 ASN A C 1
ATOM 1367 O O . ASN A 1 170 ? 9.185 -13.786 -20.038 1.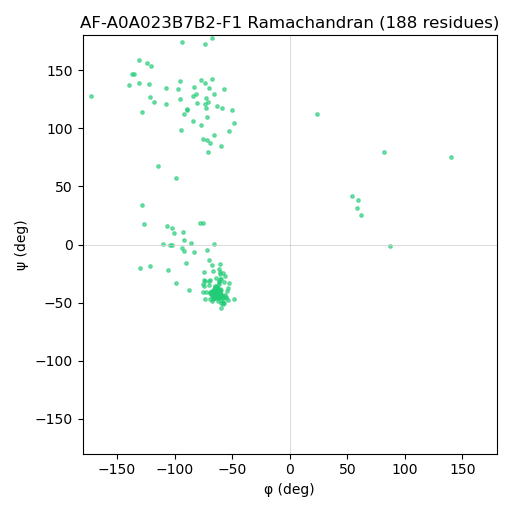00 87.81 170 ASN A O 1
ATOM 1371 N N . SER A 1 171 ? 9.040 -13.010 -17.938 1.00 86.25 171 SER A N 1
ATOM 1372 C CA . SER A 1 171 ? 10.145 -13.801 -17.402 1.00 86.25 171 SER A CA 1
ATOM 1373 C C . SER A 1 171 ? 9.766 -14.479 -16.094 1.00 86.25 171 SER A C 1
ATOM 1375 O O . SER A 1 171 ? 8.880 -14.051 -15.366 1.00 86.25 171 SER A O 1
ATOM 1377 N N . SER A 1 172 ? 10.495 -15.539 -15.751 1.00 86.56 172 SER A N 1
ATOM 1378 C CA . SER A 1 172 ? 10.389 -16.199 -14.447 1.00 86.56 172 SER A CA 1
ATOM 1379 C C . SER A 1 172 ? 11.123 -15.432 -13.339 1.00 86.56 172 SER A C 1
ATOM 1381 O O . SER A 1 172 ? 11.518 -16.029 -12.337 1.00 86.56 172 SER A O 1
ATOM 1383 N N . TYR A 1 173 ? 11.427 -14.148 -13.551 1.00 86.44 173 TYR A N 1
ATOM 1384 C CA . TYR A 1 173 ? 12.140 -13.348 -12.572 1.00 86.44 173 TYR A CA 1
ATOM 1385 C C . TYR A 1 173 ? 11.166 -12.846 -11.507 1.00 86.44 173 TYR A C 1
ATOM 1387 O O . TYR A 1 173 ? 10.109 -12.281 -11.795 1.00 86.44 173 TYR A O 1
ATOM 1395 N N . GLU A 1 174 ? 11.540 -13.064 -10.253 1.00 90.00 174 GLU A N 1
ATOM 1396 C CA . GLU A 1 174 ? 10.728 -12.735 -9.093 1.00 90.00 174 GLU A CA 1
ATOM 1397 C C . GLU A 1 174 ? 11.605 -12.098 -8.025 1.00 90.00 174 GLU A C 1
ATOM 1399 O O . GLU A 1 174 ? 12.775 -12.461 -7.861 1.00 90.00 174 GLU A O 1
ATOM 1404 N N . HIS A 1 175 ? 11.025 -11.174 -7.264 1.00 89.06 175 HIS A N 1
ATOM 1405 C CA . HIS A 1 175 ? 11.663 -10.654 -6.069 1.00 89.06 175 HIS A CA 1
ATOM 1406 C C . HIS A 1 175 ? 10.641 -10.475 -4.951 1.00 89.06 175 HIS A C 1
ATOM 1408 O O . HIS A 1 175 ? 9.527 -10.006 -5.174 1.00 89.06 175 HIS A O 1
ATOM 1414 N N . ASP A 1 176 ? 11.021 -10.869 -3.743 1.00 89.69 176 ASP A N 1
ATOM 1415 C CA . ASP A 1 176 ? 10.172 -10.823 -2.563 1.00 89.69 176 ASP A CA 1
ATOM 1416 C C . ASP A 1 176 ? 10.809 -9.952 -1.493 1.00 89.69 176 ASP A C 1
ATOM 1418 O O . ASP A 1 176 ? 12.030 -9.850 -1.398 1.00 89.69 176 ASP A O 1
ATOM 1422 N N . ASN A 1 177 ? 9.958 -9.396 -0.634 1.00 85.44 177 ASN A N 1
ATOM 1423 C CA . ASN A 1 177 ? 10.363 -8.639 0.543 1.00 85.44 177 ASN A CA 1
ATOM 1424 C C . ASN A 1 177 ? 11.222 -7.402 0.234 1.00 85.44 177 ASN A C 1
ATOM 1426 O O . ASN A 1 177 ? 12.105 -7.068 1.018 1.00 85.44 177 ASN A O 1
ATOM 1430 N N . MET A 1 178 ? 10.926 -6.677 -0.847 1.00 86.75 178 MET A N 1
ATOM 1431 C CA . MET A 1 178 ? 11.588 -5.401 -1.133 1.00 86.75 178 MET A CA 1
ATOM 1432 C C . MET A 1 178 ? 11.245 -4.347 -0.076 1.00 86.75 178 MET A C 1
ATOM 1434 O O . MET A 1 178 ? 10.065 -4.123 0.224 1.00 86.75 178 MET A O 1
ATOM 1438 N N . GLN A 1 179 ? 12.269 -3.693 0.477 1.00 83.88 179 GLN A N 1
ATOM 1439 C CA . GLN A 1 179 ? 12.147 -2.737 1.586 1.00 83.88 179 GLN A CA 1
ATOM 1440 C C . GLN A 1 179 ? 12.858 -1.397 1.356 1.00 83.88 179 GLN A C 1
ATOM 1442 O O . GLN A 1 179 ? 12.505 -0.409 2.006 1.00 83.88 179 GLN A O 1
ATOM 1447 N N . THR A 1 180 ? 13.824 -1.329 0.440 1.00 85.56 180 THR A N 1
ATOM 1448 C CA . THR A 1 180 ? 14.624 -0.128 0.180 1.00 85.56 180 THR A CA 1
ATOM 1449 C C . THR A 1 180 ? 14.570 0.317 -1.280 1.00 85.56 180 THR A C 1
ATOM 1451 O O . THR A 1 180 ? 14.351 -0.482 -2.187 1.00 85.56 180 THR A O 1
ATOM 1454 N N . SER A 1 181 ? 14.833 1.603 -1.530 1.00 85.62 181 SER A N 1
ATOM 1455 C CA . SER A 1 181 ? 15.016 2.110 -2.897 1.00 85.62 181 SER A CA 1
ATOM 1456 C C . SER A 1 181 ? 16.179 1.416 -3.613 1.00 85.62 181 SER A C 1
ATOM 1458 O O . SER A 1 181 ? 16.124 1.239 -4.822 1.00 85.62 181 SER A O 1
ATOM 1460 N N . GLN A 1 182 ? 17.200 0.968 -2.873 1.00 87.19 182 GLN A N 1
ATOM 1461 C CA . GLN A 1 182 ? 18.305 0.200 -3.443 1.00 87.19 182 GLN A CA 1
ATOM 1462 C C . GLN A 1 182 ? 17.835 -1.158 -3.978 1.00 87.19 182 GLN A C 1
ATOM 1464 O O . GLN A 1 182 ? 18.309 -1.577 -5.029 1.00 87.19 182 GLN A O 1
ATOM 1469 N N . ASP A 1 183 ? 16.882 -1.817 -3.309 1.00 87.81 183 ASP A N 1
ATOM 1470 C CA . ASP A 1 183 ? 16.293 -3.073 -3.800 1.00 87.81 183 ASP A CA 1
ATOM 1471 C C . ASP A 1 183 ? 15.610 -2.852 -5.155 1.00 87.81 183 ASP A C 1
ATOM 1473 O O . ASP A 1 183 ? 15.715 -3.685 -6.051 1.00 87.81 183 ASP A O 1
ATOM 1477 N N . VAL A 1 184 ? 14.954 -1.697 -5.321 1.00 89.38 184 VAL A N 1
ATOM 1478 C CA . VAL A 1 184 ? 14.317 -1.293 -6.581 1.00 89.38 184 VAL A CA 1
ATOM 1479 C C . VAL A 1 184 ? 15.365 -1.057 -7.667 1.00 89.38 184 VAL A C 1
ATOM 1481 O O . VAL A 1 184 ? 15.217 -1.573 -8.768 1.00 89.38 184 VAL A O 1
ATOM 1484 N N . GLU A 1 185 ? 16.449 -0.335 -7.379 1.00 89.31 185 GLU A N 1
ATOM 1485 C CA . GLU A 1 185 ? 17.522 -0.141 -8.363 1.00 89.31 185 GLU A CA 1
ATOM 1486 C C . GLU A 1 185 ? 18.146 -1.474 -8.793 1.00 89.31 185 GLU A 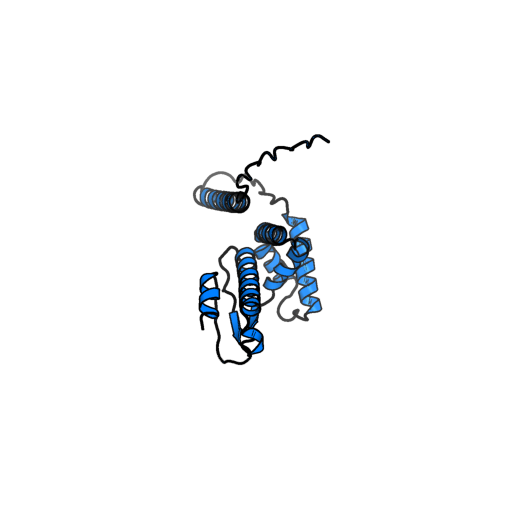C 1
ATOM 1488 O O . GLU A 1 185 ? 18.304 -1.731 -9.985 1.00 89.31 185 GLU A O 1
ATOM 1493 N N . CYS A 1 186 ? 18.423 -2.365 -7.838 1.00 88.00 186 CYS A N 1
ATOM 1494 C CA . CYS A 1 186 ? 18.946 -3.702 -8.114 1.00 88.00 186 CYS A CA 1
ATOM 1495 C C . CYS A 1 186 ? 17.985 -4.555 -8.957 1.00 88.00 186 CYS A C 1
ATOM 1497 O O . CYS A 1 186 ? 18.444 -5.378 -9.748 1.00 88.00 186 CYS A O 1
ATOM 1499 N N . LEU A 1 187 ? 16.670 -4.360 -8.813 1.00 87.44 187 LEU A N 1
ATOM 1500 C CA . LEU A 1 187 ? 15.653 -5.081 -9.579 1.00 87.44 187 LEU A CA 1
ATOM 1501 C C . LEU A 1 187 ? 15.722 -4.767 -11.083 1.00 87.44 187 LEU A C 1
ATOM 1503 O O . LEU A 1 187 ? 15.517 -5.665 -11.898 1.00 87.44 187 LEU A O 1
ATOM 1507 N N . PHE A 1 188 ? 16.010 -3.511 -11.440 1.00 85.06 188 PHE A N 1
ATOM 1508 C CA . PHE A 1 188 ? 16.007 -3.016 -12.825 1.00 85.06 188 PHE A CA 1
ATOM 1509 C C . PHE A 1 188 ? 17.405 -2.824 -13.430 1.00 85.06 188 PHE A C 1
ATOM 1511 O O . PHE A 1 188 ? 17.510 -2.438 -14.587 1.00 85.06 188 PHE A O 1
ATOM 1518 N N . ALA A 1 189 ? 18.485 -3.089 -12.692 1.00 80.75 189 ALA A N 1
ATOM 1519 C CA . ALA A 1 189 ? 19.863 -2.971 -13.185 1.00 80.75 189 ALA A CA 1
ATOM 1520 C C . ALA A 1 189 ? 20.306 -4.119 -14.125 1.00 80.75 189 ALA A C 1
ATOM 1522 O O . ALA A 1 189 ? 21.506 -4.352 -14.282 1.00 80.75 189 ALA A O 1
ATOM 1523 N N . LYS A 1 190 ? 19.360 -4.865 -14.705 1.00 60.62 190 LYS A N 1
ATOM 1524 C CA . LYS A 1 190 ? 19.617 -5.994 -15.609 1.00 60.62 190 LYS A CA 1
ATOM 1525 C C . LYS A 1 190 ? 19.529 -5.593 -17.072 1.00 60.62 190 LYS A C 1
ATOM 1527 O O . LYS A 1 190 ? 18.625 -4.802 -17.407 1.00 60.62 190 LYS A O 1
#

Secondary structure (DSSP, 8-state):
---------PPP------SHHHHHHHHHHHHHHHHHHHHH---S---------TTHHHHHHHHHHHHHHHHHHTT-TTT--HHHHHHHHHHHGGGHHHHHHHHHHTT-GGGHHHHHGGGGS--EEEE--SGGG-SHHHHHHHHHHHHHHHHHHHHHTTT----EEEEESSSS-EEEEE-SHHHHHHHH--

Mean predicted aligned error: 13.88 Å

pLDDT: mean 77.22, std 21.45, range [31.75, 98.06]